Protein 6HC1 (pdb70)

Foldseek 3Di:
DAKWKAWCFADPVGHGDIDHDDAWPQFEACAPVHPNHHPDPQAHRTAWTWHDDPLWIKIAGQQHPQAKAKPRRGQDHRGMDTDDAQIWIDGGRIIIGIHRDDD/DAKWKAWCFAPPPRHGDIDHDDAWPQFEFCAPPHSNHHVDPLGHRGAKTWHDDPLWIWIAGQPIPQAKAKQNHGDPHGDTDTDDAQIWIDRGRIIIGIHSHD/DDDDDDDPVD

Structure (mmCIF, N/CA/C/O backbone):
data_6HC1
#
_entry.id   6HC1
#
_cell.length_a   68.750
_cell.length_b   68.750
_cell.length_c   1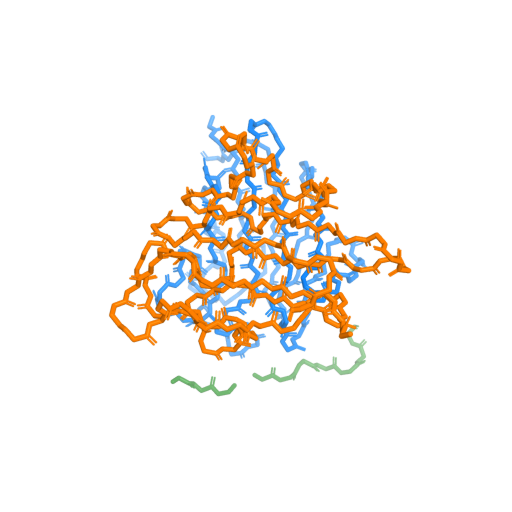91.000
_cell.angle_alpha   90.000
_cell.angle_beta   90.000
_cell.angle_gamma   120.000
#
_symmetry.space_group_name_H-M   'P 65 2 2'
#
loop_
_entity.id
_entity.type
_entity.pdbx_description
1 polymer 'GGDEF domain protein'
2 polymer 'DgcB N-terminus, phosphorylated'
3 water water
#
loop_
_atom_site.group_PDB
_atom_site.id
_atom_site.type_symbol
_atom_site.label_atom_id
_atom_site.label_alt_id
_atom_site.label_comp_id
_atom_site.label_asym_id
_atom_site.label_entity_id
_atom_site.label_seq_id
_atom_site.pdbx_PDB_ins_code
_atom_site.Cartn_x
_atom_site.Cartn_y
_atom_site.Cartn_z
_atom_site.occupancy
_atom_site.B_iso_or_equiv
_atom_site.auth_seq_id
_atom_site.auth_comp_id
_atom_site.auth_asym_id
_atom_site.auth_atom_id
_atom_site.pdbx_PDB_model_num
ATOM 1 N N . MET A 1 1 ? 31.604 -9.742 2.162 1.00 65.86 32 MET A N 1
ATOM 2 C CA . MET A 1 1 ? 30.741 -10.642 2.967 1.00 60.38 32 MET A CA 1
ATOM 3 C C . MET A 1 1 ? 31.239 -12.092 2.862 1.00 50.61 32 MET A C 1
ATOM 4 O O . MET A 1 1 ? 31.793 -12.486 1.827 1.00 48.06 32 MET A O 1
ATOM 9 N N . PRO A 1 2 ? 31.042 -12.890 3.935 1.00 40.50 33 PRO A N 1
ATOM 10 C CA . PRO A 1 2 ? 31.257 -14.321 3.783 1.00 34.88 33 PRO A CA 1
ATOM 11 C C . PRO A 1 2 ? 30.322 -14.976 2.741 1.00 29.07 33 PRO A C 1
ATOM 12 O O . PRO A 1 2 ? 29.312 -14.378 2.315 1.00 29.15 33 PRO A O 1
ATOM 16 N N . PRO A 1 3 ? 30.666 -16.195 2.330 1.00 26.75 34 PRO A N 1
ATOM 17 C CA . PRO A 1 3 ? 29.762 -16.983 1.499 1.00 24.42 34 PRO A CA 1
ATOM 18 C C . PRO A 1 3 ? 28.401 -17.216 2.167 1.00 21.14 34 PRO A C 1
ATOM 19 O O . PRO A 1 3 ? 28.309 -17.183 3.404 1.00 23.13 34 PRO A O 1
ATOM 23 N N . ALA A 1 4 ? 27.368 -17.456 1.329 1.00 19.87 35 ALA A N 1
ATOM 24 C CA . ALA A 1 4 ? 26.021 -17.738 1.827 1.00 19.57 35 ALA A CA 1
ATOM 25 C C . ALA A 1 4 ? 25.261 -18.678 0.890 1.00 19.39 35 ALA A C 1
ATOM 26 O O . ALA A 1 4 ? 25.627 -18.840 -0.293 1.00 20.03 35 ALA A O 1
ATOM 28 N N . ILE A 1 5 ? 24.175 -19.252 1.417 1.00 18.18 36 ILE A N 1
ATOM 29 C CA . ILE A 1 5 ? 23.176 -19.914 0.569 1.00 17.10 36 ILE A CA 1
ATOM 30 C C . ILE A 1 5 ? 21.865 -19.133 0.628 1.00 18.57 36 ILE A C 1
ATOM 31 O O . ILE A 1 5 ? 21.499 -18.575 1.690 1.00 20.25 36 ILE A O 1
ATOM 36 N N A VAL A 1 6 ? 21.199 -19.022 -0.528 0.50 18.11 37 VAL A N 1
ATOM 37 N N C VAL A 1 6 ? 21.183 -19.056 -0.518 0.50 18.51 37 VAL A N 1
ATOM 38 C CA A VAL A 1 6 ? 19.878 -18.362 -0.624 0.25 18.31 37 VAL A CA 1
ATOM 39 C CA B VAL A 1 6 ? 19.882 -18.324 -0.672 0.25 22.17 37 VAL A CA 1
ATOM 40 C CA C VAL A 1 6 ? 19.883 -18.374 -0.654 0.50 19.31 37 VAL A CA 1
ATOM 41 C C A VAL A 1 6 ? 18.804 -19.384 -1.046 0.50 18.95 37 VAL A C 1
ATOM 42 C C C VAL A 1 6 ? 18.806 -19.395 -1.039 0.50 19.17 37 VAL A C 1
ATOM 43 O O A VAL A 1 6 ? 19.063 -20.247 -1.905 0.50 19.21 37 VAL A O 1
ATOM 44 O O C VAL A 1 6 ? 19.060 -20.257 -1.899 0.50 19.33 37 VAL A O 1
ATOM 54 N N . VAL A 1 7 ? 17.621 -19.305 -0.423 1.00 18.50 38 VAL A N 1
ATOM 55 C CA . VAL A 1 7 ? 16.506 -20.159 -0.818 1.00 18.77 38 VAL A CA 1
ATOM 56 C C . VAL A 1 7 ? 15.888 -19.673 -2.139 1.00 19.96 38 VAL A C 1
ATOM 57 O O . VAL A 1 7 ? 15.214 -18.638 -2.170 1.00 23.16 38 VAL A O 1
ATOM 61 N N . LEU A 1 8 ? 16.140 -20.399 -3.229 1.00 18.15 39 LEU A N 1
ATOM 62 C CA A LEU A 1 8 ? 15.570 -20.094 -4.554 0.50 18.85 39 LEU A CA 1
ATOM 63 C CA B LEU A 1 8 ? 15.558 -20.089 -4.554 0.50 19.70 39 LEU A CA 1
ATOM 64 C C . LEU A 1 8 ? 14.144 -20.644 -4.677 1.00 18.73 39 LEU A C 1
ATOM 65 O O . LEU A 1 8 ? 13.274 -19.988 -5.250 1.00 19.75 39 LEU A O 1
ATOM 74 N N . ILE A 1 9 ? 13.964 -21.893 -4.203 1.00 17.39 40 ILE A N 1
ATOM 75 C CA . ILE A 1 9 ? 12.652 -22.590 -4.235 1.00 17.42 40 ILE A CA 1
ATOM 76 C C . ILE A 1 9 ? 12.398 -23.122 -2.817 1.00 18.12 40 ILE A C 1
ATOM 77 O O . ILE A 1 9 ? 13.228 -23.846 -2.249 1.00 17.68 40 ILE A O 1
ATOM 82 N N . GLY A 1 10 ? 11.246 -22.759 -2.240 1.00 19.08 41 GLY A N 1
ATOM 83 C CA . GLY A 1 10 ? 10.869 -23.285 -0.936 1.00 20.23 41 GLY A CA 1
ATOM 84 C C . GLY A 1 10 ? 9.483 -22.852 -0.494 1.00 19.26 41 GLY A C 1
ATOM 85 O O . GLY A 1 10 ? 8.748 -22.191 -1.271 1.00 20.01 41 GLY A O 1
ATOM 86 N N . PRO A 1 11 ? 9.104 -23.180 0.746 1.00 19.62 42 PRO A N 1
ATOM 87 C CA . PRO A 1 11 ? 7.817 -22.669 1.243 1.00 21.32 42 PRO A CA 1
ATOM 88 C C . PRO A 1 11 ? 7.765 -21.143 1.347 1.00 23.62 42 PRO A C 1
ATOM 89 O O . PRO A 1 11 ? 8.817 -20.502 1.424 1.00 22.33 42 PRO A O 1
ATOM 93 N N . PRO A 1 12 ? 6.553 -20.568 1.368 1.00 23.46 43 PRO A N 1
ATOM 94 C CA . PRO A 1 12 ? 6.433 -19.120 1.391 1.00 28.41 43 PRO A CA 1
ATOM 95 C C . PRO A 1 12 ? 7.156 -18.441 2.517 1.00 27.99 43 PRO A C 1
ATOM 96 O O . PRO A 1 12 ? 7.630 -17.344 2.313 1.00 36.72 43 PRO A O 1
ATOM 100 N N . GLY A 1 13 ? 7.218 -19.012 3.719 1.00 30.40 44 GLY A N 1
ATOM 101 C CA . GLY A 1 13 ? 7.960 -18.321 4.785 1.00 34.54 44 GLY A CA 1
ATOM 102 C C . GLY A 1 13 ? 9.469 -18.192 4.611 1.00 31.68 44 GLY A C 1
ATOM 103 O O . GLY A 1 13 ? 10.140 -17.489 5.403 1.00 32.61 44 GLY A O 1
ATOM 104 N N . TYR A 1 14 ? 10.009 -18.909 3.623 1.00 25.32 45 TYR A N 1
ATOM 105 C CA . TYR A 1 14 ? 11.450 -19.134 3.532 1.00 22.78 45 TYR A CA 1
ATOM 106 C C . TYR A 1 14 ? 12.072 -18.681 2.197 1.00 22.90 45 TYR A C 1
ATOM 107 O O . TYR A 1 14 ? 13.272 -18.409 2.121 1.00 23.32 45 TYR A O 1
ATOM 116 N N . VAL A 1 15 ? 11.264 -18.590 1.136 1.00 21.98 46 VAL A N 1
ATOM 117 C CA . VAL A 1 15 ? 11.793 -18.215 -0.162 1.00 21.58 46 VAL A CA 1
ATOM 118 C C . VAL A 1 15 ? 12.487 -16.839 -0.081 1.00 21.83 46 VAL A C 1
ATOM 119 O O . VAL A 1 15 ? 11.976 -15.880 0.491 1.00 25.00 46 VAL A O 1
ATOM 123 N N . GLY A 1 16 ? 13.686 -16.769 -0.645 1.00 21.44 47 GLY A N 1
ATOM 124 C CA . GLY A 1 16 ? 14.534 -15.558 -0.605 1.00 23.05 47 GLY A CA 1
ATOM 125 C C . GLY A 1 16 ? 15.397 -15.332 0.633 1.00 25.17 47 GLY A C 1
ATOM 126 O O . GLY A 1 16 ? 16.233 -14.431 0.643 1.00 26.57 47 GLY A O 1
ATOM 127 N N . LYS A 1 17 ? 15.203 -16.114 1.684 1.00 22.92 48 LYS A N 1
ATOM 128 C CA . LYS A 1 17 ? 16.047 -15.994 2.886 1.00 24.66 48 LYS A CA 1
ATOM 129 C C . LYS A 1 17 ? 17.495 -16.435 2.573 1.00 20.95 48 LYS A C 1
ATOM 130 O O . LYS A 1 17 ? 17.734 -17.395 1.813 1.00 22.06 48 LYS A O 1
ATOM 136 N N . GLN A 1 18 ? 18.454 -15.7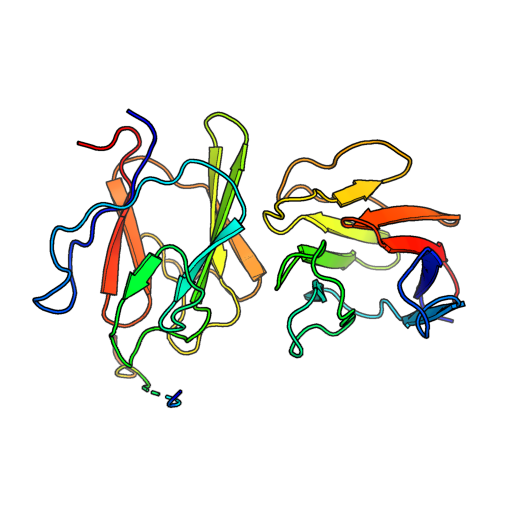40 3.195 1.00 22.50 49 GLN A N 1
ATOM 137 C CA . GLN A 1 18 ? 19.897 -15.996 3.041 1.00 23.61 49 GLN A CA 1
ATOM 138 C C . GLN A 1 18 ? 20.500 -16.444 4.380 1.00 22.01 49 GLN A C 1
ATOM 139 O O . GLN A 1 18 ? 20.151 -15.888 5.445 1.00 25.63 49 GLN A O 1
ATOM 145 N N . TYR A 1 19 ? 21.383 -17.443 4.320 1.00 21.52 50 TYR A N 1
ATOM 146 C CA . TYR A 1 19 ? 22.069 -18.012 5.490 1.00 20.98 50 TYR A CA 1
ATOM 147 C C . TYR A 1 19 ? 23.580 -17.980 5.270 1.00 19.53 50 TYR A C 1
ATOM 148 O O . TYR A 1 19 ? 24.080 -18.664 4.360 1.00 20.17 50 TYR A O 1
ATOM 157 N N . PRO A 1 20 ? 24.340 -17.227 6.096 1.00 21.65 51 PRO A N 1
ATOM 158 C CA . PRO A 1 20 ? 25.794 -17.205 5.924 1.00 22.26 51 PRO A CA 1
ATOM 159 C C . PRO A 1 20 ? 26.456 -18.542 6.282 1.00 20.64 51 PRO A C 1
ATOM 160 O O . PRO A 1 20 ? 26.053 -19.184 7.277 1.00 22.12 51 PRO A O 1
ATOM 164 N N . ILE A 1 21 ? 27.437 -18.967 5.476 1.00 20.15 52 ILE A N 1
ATOM 165 C CA . ILE A 1 21 ? 28.146 -20.224 5.747 1.00 20.63 52 ILE A CA 1
ATOM 166 C C . ILE A 1 21 ? 29.579 -19.834 6.168 1.00 22.60 52 ILE A C 1
ATOM 167 O O . ILE A 1 21 ? 30.527 -19.757 5.328 1.00 26.08 52 ILE A O 1
ATOM 172 N N . THR A 1 22 ? 29.732 -19.607 7.463 1.00 22.51 53 THR A N 1
ATOM 173 C CA . THR A 1 22 ? 30.984 -19.037 8.005 1.00 24.45 53 THR A CA 1
ATOM 174 C C . THR A 1 22 ? 31.974 -20.014 8.652 1.00 23.88 53 THR A C 1
ATOM 175 O O . THR A 1 22 ? 33.130 -19.640 8.922 1.00 28.91 53 THR A O 1
ATOM 179 N N . ALA A 1 23 ? 31.527 -21.243 8.911 1.00 21.22 54 ALA A N 1
ATOM 180 C CA . ALA A 1 23 ? 32.321 -22.235 9.651 1.00 21.56 54 ALA A CA 1
ATOM 181 C C . ALA A 1 23 ? 31.802 -23.629 9.386 1.00 18.87 54 ALA A C 1
ATOM 182 O O . ALA A 1 23 ? 30.654 -23.798 8.961 1.00 18.60 54 ALA A O 1
ATOM 184 N N . SER A 1 24 ? 32.641 -24.634 9.632 1.00 18.37 55 SER A N 1
ATOM 185 C CA . SER A 1 24 ? 32.192 -26.019 9.597 1.00 16.55 55 SER A CA 1
ATOM 186 C C . SER A 1 24 ? 31.105 -26.282 10.621 1.00 17.50 55 SER A C 1
ATOM 187 O O . SER A 1 24 ? 30.941 -25.540 11.609 1.00 19.18 55 SER A O 1
ATOM 190 N N . ASP A 1 25 ? 30.359 -27.369 10.373 1.00 16.45 56 ASP A N 1
ATOM 191 C CA . ASP A 1 25 ? 29.401 -27.956 11.380 1.00 17.86 56 ASP A CA 1
ATOM 192 C C . ASP A 1 25 ? 28.030 -27.259 11.336 1.00 17.49 56 ASP A C 1
ATOM 193 O O . ASP A 1 25 ? 27.209 -27.460 12.257 1.00 19.86 56 ASP A O 1
ATOM 198 N N . ILE A 1 26 ? 27.780 -26.451 10.294 1.00 16.76 57 ILE A N 1
ATOM 199 C CA . ILE A 1 26 ? 26.451 -25.890 10.010 1.00 16.83 57 ILE A CA 1
ATOM 200 C C . ILE A 1 26 ? 25.580 -26.959 9.322 1.00 16.93 57 ILE A C 1
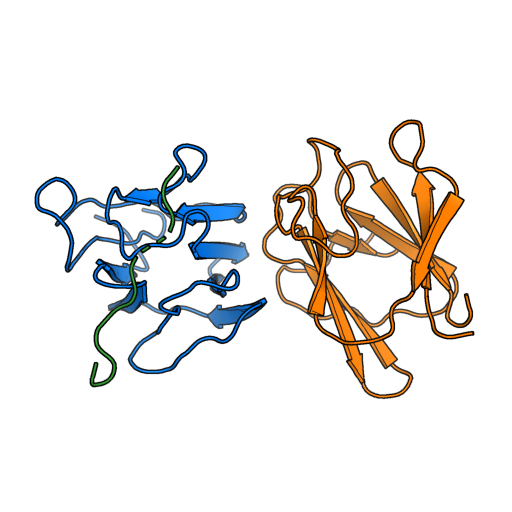ATOM 201 O O . ILE A 1 26 ? 25.958 -27.500 8.260 1.00 17.29 57 ILE A O 1
ATOM 206 N N . VAL A 1 27 ? 24.424 -27.290 9.935 1.00 16.71 58 VAL A N 1
ATOM 207 C CA . VAL A 1 27 ? 23.524 -28.365 9.446 1.00 16.75 58 VAL A CA 1
ATOM 208 C C . VAL A 1 27 ? 22.232 -27.768 8.869 1.00 16.97 58 VAL A C 1
ATOM 209 O O . VAL A 1 27 ? 21.614 -26.874 9.469 1.00 18.08 58 VAL A O 1
ATOM 213 N N . ILE A 1 28 ? 21.833 -28.260 7.698 1.00 15.70 59 ILE A N 1
ATOM 214 C CA . ILE A 1 28 ? 20.513 -28.030 7.067 1.00 16.66 59 ILE A CA 1
ATOM 215 C C . ILE A 1 28 ? 19.569 -29.163 7.541 1.00 17.17 59 ILE A C 1
ATOM 216 O O . ILE A 1 28 ? 19.885 -30.379 7.328 1.00 17.34 59 ILE A O 1
ATOM 221 N N . GLY A 1 29 ? 18.419 -28.795 8.095 1.00 17.64 60 GLY A N 1
ATOM 222 C CA . GLY A 1 29 ? 17.455 -29.807 8.501 1.00 18.93 60 GLY A CA 1
ATOM 223 C C . GLY A 1 29 ? 16.148 -29.240 9.033 1.00 20.12 60 GLY A C 1
ATOM 224 O O . GLY A 1 29 ? 16.014 -28.027 9.232 1.00 22.38 60 GLY A O 1
ATOM 225 N N . ARG A 1 30 ? 15.178 -30.143 9.241 1.00 20.77 61 ARG A N 1
ATOM 226 C CA . ARG A 1 30 ? 13.871 -29.769 9.780 1.00 24.49 61 ARG A CA 1
ATOM 227 C C . ARG A 1 30 ? 13.838 -29.945 11.300 1.00 28.44 61 ARG A C 1
ATOM 228 O O . ARG A 1 30 ? 12.857 -29.565 11.950 1.00 33.31 61 ARG A O 1
ATOM 236 N N . SER A 1 31 ? 14.898 -30.496 11.900 1.00 25.20 62 SER A N 1
ATOM 237 C CA . SER A 1 31 ? 15.044 -30.416 13.361 1.00 30.80 62 SER A CA 1
ATOM 238 C C . SER A 1 31 ? 15.325 -28.964 13.797 1.00 31.49 62 SER A C 1
ATOM 239 O O . SER A 1 31 ? 16.111 -28.261 13.188 1.00 30.76 62 SER A O 1
ATOM 242 N N . VAL A 1 32 ? 14.681 -28.522 14.879 1.00 37.74 63 VAL A N 1
ATOM 243 C CA . VAL A 1 32 ? 14.949 -27.180 15.430 1.00 43.32 63 VAL A CA 1
ATOM 244 C C . VAL A 1 32 ? 16.404 -26.944 15.905 1.00 39.10 63 VAL A C 1
ATOM 245 O O . VAL A 1 32 ? 16.809 -25.799 15.986 1.00 47.66 63 VAL A O 1
ATOM 249 N N . GLU A 1 33 ? 17.167 -28.011 16.190 1.00 40.80 64 GLU A N 1
ATOM 250 C CA . GLU A 1 33 ? 18.623 -27.923 16.461 1.00 37.71 64 GLU A CA 1
ATOM 251 C C . GLU A 1 33 ? 19.478 -27.452 15.207 1.00 35.70 64 GLU A C 1
ATOM 252 O O . GLU A 1 33 ? 20.628 -27.031 15.353 1.00 38.77 64 GLU A O 1
ATOM 258 N N . SER A 1 34 ? 18.921 -27.544 13.998 1.00 29.63 65 SER A N 1
ATOM 259 C CA . SER A 1 34 ? 19.652 -27.167 12.771 1.00 23.32 65 SER A CA 1
ATOM 260 C C . SER A 1 34 ? 19.919 -25.647 12.695 1.00 22.01 65 SER A C 1
ATOM 261 O O . SER A 1 34 ? 19.026 -24.822 12.938 1.00 27.31 65 SER A O 1
ATOM 264 N N . GLN A 1 35 ? 21.118 -25.283 12.234 1.00 20.29 66 GLN A N 1
ATOM 265 C CA A GLN A 1 35 ? 21.427 -23.866 12.008 0.50 20.98 66 GLN A CA 1
ATOM 266 C CA B GLN A 1 35 ? 21.424 -23.863 12.034 0.50 22.75 66 GLN A CA 1
ATOM 267 C C . GLN A 1 35 ? 20.679 -23.288 10.815 1.00 21.14 66 GLN A C 1
ATOM 268 O O . GLN A 1 35 ? 20.381 -22.100 10.798 1.00 25.84 66 GLN A O 1
ATOM 279 N N . VAL A 1 36 ? 20.446 -24.123 9.797 1.00 19.02 67 VAL A N 1
ATOM 280 C CA . VAL A 1 36 ? 19.605 -23.759 8.631 1.00 19.06 67 VAL A CA 1
ATOM 281 C C . VAL A 1 36 ? 18.328 -24.615 8.747 1.00 20.20 67 VAL A C 1
ATOM 282 O O . VAL A 1 36 ? 18.261 -25.735 8.256 1.00 20.29 67 VAL A O 1
ATOM 286 N N . TYR A 1 37 ? 17.350 -24.045 9.458 1.00 21.44 68 TYR A N 1
ATOM 287 C CA . TYR A 1 37 ? 16.078 -24.719 9.747 1.00 23.05 68 TYR A CA 1
ATOM 288 C C . TYR A 1 37 ? 15.025 -24.330 8.698 1.00 23.80 68 TYR A C 1
ATOM 289 O O . TYR A 1 37 ? 14.684 -23.161 8.619 1.00 27.34 68 TYR A O 1
ATOM 298 N N . ILE A 1 38 ? 14.469 -25.292 7.964 1.00 23.06 69 ILE A N 1
ATOM 299 C CA . ILE A 1 38 ? 13.354 -25.048 7.020 1.00 24.67 69 ILE A CA 1
ATOM 300 C C . ILE A 1 38 ? 12.229 -26.030 7.382 1.00 26.26 69 ILE A C 1
ATOM 301 O O . ILE A 1 38 ? 12.457 -27.252 7.444 1.00 23.21 69 ILE A O 1
ATOM 306 N N . ASP A 1 39 ? 11.022 -25.516 7.633 1.00 28.00 70 ASP A N 1
ATOM 307 C CA . ASP A 1 39 ? 9.858 -26.364 7.910 1.00 28.87 70 ASP A CA 1
ATOM 308 C C . ASP A 1 39 ? 9.202 -26.838 6.612 1.00 26.79 70 ASP A C 1
ATOM 309 O O . ASP A 1 39 ? 8.196 -26.278 6.119 1.00 29.96 70 ASP A O 1
ATOM 314 N N . ASP A 1 40 ? 9.761 -27.914 6.058 1.00 22.53 71 ASP A N 1
ATOM 315 C CA . ASP A 1 40 ? 9.251 -28.559 4.824 1.00 20.87 71 ASP A CA 1
ATOM 316 C C . ASP A 1 40 ? 9.365 -30.072 5.086 1.00 19.56 71 ASP A C 1
ATOM 317 O O . ASP A 1 40 ? 10.465 -30.570 5.413 1.00 19.00 71 ASP A O 1
ATOM 322 N N . LYS A 1 41 ? 8.248 -30.778 4.964 1.00 19.68 72 LYS A N 1
ATOM 323 C CA . LYS A 1 41 ? 8.199 -32.225 5.308 1.00 19.63 72 LYS A CA 1
ATOM 324 C C . LYS A 1 41 ? 9.113 -33.116 4.432 1.00 19.31 72 LYS A C 1
ATOM 325 O O . LYS A 1 41 ? 9.482 -34.202 4.881 1.00 19.35 72 LYS A O 1
ATOM 331 N N . SER A 1 42 ? 9.501 -32.640 3.246 1.00 17.48 73 SER A N 1
ATOM 332 C CA . SER A 1 42 ? 10.397 -33.392 2.367 1.00 17.08 73 SER A CA 1
ATOM 333 C C . SER A 1 42 ? 11.891 -33.246 2.744 1.00 15.84 73 SER A C 1
ATOM 334 O O . SER A 1 42 ? 12.754 -33.981 2.214 1.00 17.56 73 SER A O 1
ATOM 337 N N . LEU A 1 43 ? 12.204 -32.289 3.619 1.00 15.72 74 LEU A N 1
ATOM 338 C CA . LEU A 1 43 ? 13.581 -32.080 4.132 1.00 16.82 74 LEU A CA 1
ATOM 339 C C . LEU A 1 43 ? 13.797 -33.018 5.346 1.00 16.49 74 LEU A C 1
ATOM 340 O O . LEU A 1 43 ? 12.916 -33.111 6.253 1.00 17.82 74 LEU A O 1
ATOM 345 N N . SER A 1 44 ? 14.899 -33.731 5.361 1.00 16.46 75 SER A N 1
ATOM 346 C CA . SER A 1 44 ? 15.194 -34.645 6.486 1.00 16.80 75 SER A CA 1
ATOM 347 C C . SER A 1 44 ? 15.476 -33.859 7.782 1.00 17.72 75 SER A C 1
ATOM 348 O O . SER A 1 44 ? 15.902 -32.678 7.737 1.00 17.32 75 SER A O 1
ATOM 351 N N . ARG A 1 45 ? 15.188 -34.504 8.930 1.00 18.61 76 ARG A N 1
ATOM 352 C CA . ARG A 1 45 ? 15.454 -33.895 10.227 1.00 20.31 76 ARG A CA 1
ATOM 353 C C . ARG A 1 45 ? 16.929 -33.426 10.371 1.00 20.19 76 ARG A C 1
ATOM 354 O O . ARG A 1 45 ? 17.169 -32.286 10.831 1.00 21.08 76 ARG A O 1
ATOM 362 N N . SER A 1 46 ? 17.867 -34.261 9.920 1.00 20.30 77 SER A N 1
ATOM 363 C CA . SER A 1 46 ? 19.275 -33.833 9.664 1.00 20.95 77 SER A CA 1
ATOM 364 C C . SER A 1 46 ? 19.596 -34.239 8.212 1.00 18.80 77 SER A C 1
ATOM 365 O O . SER A 1 46 ? 19.734 -35.459 7.896 1.00 21.81 77 SER A O 1
ATOM 368 N N . HIS A 1 47 ? 19.686 -33.237 7.327 1.00 16.65 78 HIS A N 1
ATOM 369 C CA . HIS A 1 47 ? 19.699 -33.504 5.857 1.00 16.30 78 HIS A CA 1
ATOM 370 C C . HIS A 1 47 ? 21.126 -33.491 5.263 1.00 16.13 78 HIS A C 1
ATOM 371 O O . HIS A 1 47 ? 21.567 -34.456 4.616 1.00 16.16 78 HIS A O 1
ATOM 378 N N . ALA A 1 48 ? 21.833 -32.386 5.500 1.00 16.03 79 ALA A N 1
ATOM 379 C CA . ALA A 1 48 ? 23.179 -32.157 4.939 1.00 15.59 79 ALA A CA 1
ATOM 380 C C . ALA A 1 48 ? 23.929 -31.210 5.875 1.00 14.66 79 ALA A C 1
ATOM 381 O O . ALA A 1 48 ? 23.299 -30.489 6.679 1.00 15.66 79 ALA A O 1
ATOM 383 N N . LYS A 1 49 ? 25.260 -31.139 5.733 1.00 14.86 80 LYS A N 1
ATOM 384 C CA . LYS A 1 49 ? 26.046 -30.183 6.550 1.00 15.28 80 LYS A CA 1
ATOM 385 C C . LYS A 1 49 ? 27.207 -29.634 5.746 1.00 14.62 80 LYS A C 1
ATOM 386 O O . LYS A 1 49 ? 27.583 -30.212 4.694 1.00 15.73 80 LYS A O 1
ATOM 392 N N . PHE A 1 50 ? 27.849 -28.588 6.288 1.00 15.66 81 PHE A N 1
ATOM 393 C CA . PHE A 1 50 ? 28.983 -27.928 5.588 1.00 14.40 81 PHE A CA 1
ATOM 394 C C . PHE A 1 50 ? 30.321 -28.176 6.306 1.00 15.61 81 PHE A C 1
ATOM 395 O O . PHE A 1 50 ? 30.389 -28.235 7.567 1.00 17.29 81 PHE A O 1
ATOM 403 N N . ALA A 1 51 ? 31.388 -28.195 5.470 1.00 15.15 82 ALA A N 1
ATOM 404 C CA . ALA A 1 51 ? 32.777 -28.106 5.949 1.00 16.44 82 ALA A CA 1
ATOM 405 C C . ALA A 1 51 ? 33.393 -26.855 5.284 1.00 17.26 82 ALA A C 1
ATOM 406 O O . ALA A 1 51 ? 33.158 -26.619 4.083 1.00 20.16 82 ALA A O 1
ATOM 408 N N . VAL A 1 52 ? 34.104 -26.060 6.105 1.00 16.72 83 VAL A N 1
ATOM 409 C CA . VAL A 1 52 ? 34.747 -24.828 5.631 1.00 17.74 83 VAL A CA 1
ATOM 410 C C . VAL A 1 52 ? 36.231 -24.854 5.981 1.00 16.77 83 VAL A C 1
ATOM 411 O O . VAL A 1 52 ? 36.595 -25.093 7.143 1.00 19.33 83 VAL A O 1
ATOM 415 N N . ASN A 1 53 ? 37.086 -24.564 4.981 1.00 16.72 84 ASN A N 1
ATOM 416 C CA . ASN A 1 53 ? 38.558 -24.455 5.192 1.00 17.13 84 ASN A CA 1
ATOM 417 C C . ASN A 1 53 ? 39.061 -23.312 4.314 1.00 18.01 84 ASN A C 1
ATOM 418 O O . ASN A 1 53 ? 39.328 -23.491 3.119 1.00 18.50 84 ASN A O 1
ATOM 423 N N . GLY A 1 54 ? 39.196 -22.127 4.915 1.00 17.17 85 GLY A N 1
ATOM 424 C CA . GLY A 1 54 ? 39.560 -20.914 4.147 1.00 18.60 85 GLY A CA 1
ATOM 425 C C . GLY A 1 54 ? 38.527 -20.591 3.071 1.00 18.55 85 GLY A C 1
ATOM 426 O O . GLY A 1 54 ? 37.347 -20.438 3.410 1.00 19.99 85 GLY A O 1
ATOM 427 N N . SER A 1 55 ? 38.933 -20.540 1.797 1.00 17.22 86 SER A N 1
ATOM 428 C CA . SER A 1 55 ? 38.019 -20.284 0.707 1.00 17.57 86 SER A CA 1
ATOM 429 C C . SER A 1 55 ? 37.237 -21.491 0.218 1.00 18.21 86 SER A C 1
ATOM 430 O O . SER A 1 55 ? 36.348 -21.332 -0.651 1.00 21.86 86 SER A O 1
ATOM 433 N N . GLU A 1 56 ? 37.541 -22.687 0.730 1.00 17.54 87 GLU A N 1
ATOM 434 C CA . GLU A 1 56 ? 36.821 -23.916 0.306 1.00 17.68 87 GLU A CA 1
ATOM 435 C C . GLU A 1 56 ? 35.595 -24.185 1.199 1.00 18.40 87 GLU A C 1
ATOM 436 O O . GLU A 1 56 ? 35.727 -24.353 2.420 1.00 19.98 87 GLU A O 1
ATOM 442 N N . VAL A 1 57 ? 34.418 -24.271 0.566 1.00 16.26 88 VAL A N 1
ATOM 443 C CA . VAL A 1 57 ? 33.151 -24.682 1.259 1.00 15.90 88 VAL A CA 1
ATOM 444 C C . VAL A 1 57 ? 32.633 -25.923 0.532 1.00 15.92 88 VAL A C 1
ATOM 445 O O . VAL A 1 57 ? 32.444 -25.907 -0.709 1.00 17.47 88 VAL A O 1
ATOM 449 N N . SER A 1 58 ? 32.402 -26.985 1.298 1.00 15.82 89 SER A N 1
ATOM 450 C CA . SER A 1 58 ? 31.842 -28.268 0.764 1.00 16.20 89 SER A CA 1
ATOM 451 C C . SER A 1 58 ? 30.552 -28.643 1.507 1.00 15.35 89 SER A C 1
ATOM 452 O O . SER A 1 58 ? 30.410 -28.351 2.705 1.00 16.97 89 SER A O 1
ATOM 455 N N . VAL A 1 59 ? 29.646 -29.305 0.764 1.00 15.85 90 VAL A N 1
ATOM 456 C CA . VAL A 1 59 ? 28.415 -29.884 1.353 1.00 15.25 90 VAL A CA 1
ATOM 457 C C . VAL A 1 59 ? 28.569 -31.413 1.423 1.00 15.72 90 VAL A C 1
ATOM 458 O O . VAL A 1 59 ? 29.129 -32.030 0.507 1.00 16.81 90 VAL A O 1
ATOM 462 N N . ILE A 1 60 ? 28.050 -31.974 2.526 1.00 15.33 91 ILE A N 1
ATOM 463 C CA . ILE A 1 60 ? 28.126 -33.405 2.891 1.00 16.37 91 ILE A CA 1
ATOM 464 C C . ILE A 1 60 ? 26.665 -33.932 3.104 1.00 15.48 91 ILE A C 1
ATOM 465 O O . ILE A 1 60 ? 25.933 -33.350 3.889 1.00 16.78 91 ILE A O 1
ATOM 470 N N . ASP A 1 61 ? 26.276 -35.005 2.380 1.00 16.28 92 ASP A N 1
ATOM 471 C CA . ASP A 1 61 ? 24.955 -35.618 2.610 1.00 16.35 92 ASP A CA 1
ATOM 472 C C . ASP A 1 61 ? 24.963 -36.469 3.891 1.00 16.42 92 ASP A C 1
ATOM 473 O O . ASP A 1 61 ? 25.931 -37.221 4.126 1.00 18.99 92 ASP A O 1
ATOM 478 N N . LEU A 1 62 ? 23.906 -36.360 4.719 1.00 16.81 93 LEU A N 1
ATOM 479 C CA . LEU A 1 62 ? 23.817 -37.098 5.992 1.00 18.20 93 LEU A CA 1
ATOM 480 C C . LEU A 1 62 ? 22.856 -38.304 5.942 1.00 18.47 93 LEU A C 1
ATOM 481 O O . LEU A 1 62 ? 22.209 -38.645 6.919 1.00 22.77 93 LEU A O 1
ATOM 486 N N . GLY A 1 63 ? 22.745 -38.948 4.804 1.00 18.13 94 GLY A N 1
ATOM 487 C CA . GLY A 1 63 ? 21.813 -40.084 4.691 1.00 19.87 94 GLY A CA 1
ATOM 488 C C . GLY A 1 63 ? 20.369 -39.669 4.500 1.00 19.66 94 GLY A C 1
ATOM 489 O O . GLY A 1 63 ? 19.446 -40.340 4.934 1.00 22.70 94 GLY A O 1
ATOM 490 N N . SER A 1 64 ? 20.151 -38.551 3.835 1.00 18.61 95 SER A N 1
ATOM 491 C CA . SER A 1 64 ? 18.810 -37.993 3.633 1.00 17.39 95 SER A CA 1
ATOM 492 C C . SER A 1 64 ? 17.867 -38.871 2.811 1.00 17.27 95 SER A C 1
ATOM 493 O O . SER A 1 64 ? 18.282 -39.565 1.899 1.00 20.35 95 SER A O 1
ATOM 496 N N . THR A 1 65 ? 16.581 -38.819 3.153 1.00 17.67 96 THR A N 1
ATOM 497 C CA . THR A 1 65 ? 15.549 -39.602 2.444 1.00 18.49 96 THR A CA 1
ATOM 498 C C . THR A 1 65 ? 15.457 -39.220 0.947 1.00 17.67 96 THR A C 1
ATOM 499 O O . THR A 1 65 ? 15.458 -40.107 0.054 1.00 20.15 96 THR A O 1
ATOM 503 N N . ASN A 1 66 ? 15.386 -37.897 0.687 1.00 16.14 97 ASN A N 1
ATOM 504 C CA . ASN A 1 66 ? 15.197 -37.395 -0.677 1.00 17.90 97 ASN A CA 1
ATOM 505 C C . ASN A 1 66 ? 16.470 -36.936 -1.391 1.00 16.95 97 ASN A C 1
ATOM 506 O O . ASN A 1 66 ? 16.389 -36.335 -2.489 1.00 19.26 97 ASN A O 1
ATOM 511 N N . LYS A 1 67 ? 17.633 -37.189 -0.756 1.00 17.39 98 LYS A N 1
ATOM 512 C CA . LYS A 1 67 ? 18.971 -36.980 -1.351 1.00 17.98 98 LYS A CA 1
ATOM 513 C C . LYS A 1 67 ? 19.425 -35.529 -1.305 1.00 17.71 98 LYS A C 1
ATOM 514 O O . LYS A 1 67 ? 18.607 -34.591 -1.082 1.00 17.79 98 LYS A O 1
ATOM 520 N N . THR A 1 68 ? 20.733 -35.341 -1.469 1.00 17.17 99 THR A N 1
ATOM 521 C CA . THR A 1 68 ? 21.338 -34.011 -1.735 1.00 15.62 99 THR A CA 1
ATOM 522 C C . THR A 1 68 ? 21.882 -34.049 -3.158 1.00 15.21 99 THR A C 1
ATOM 523 O O . THR A 1 68 ? 22.684 -34.931 -3.483 1.00 16.94 99 THR A O 1
ATOM 527 N N . ILE A 1 69 ? 21.430 -33.107 -3.994 1.00 17.36 100 ILE A N 1
ATOM 528 C CA . ILE A 1 69 ? 21.792 -33.061 -5.420 1.00 17.70 100 ILE A CA 1
ATOM 529 C C . ILE A 1 69 ? 22.419 -31.701 -5.753 1.00 18.88 100 ILE A C 1
ATOM 530 O O . ILE A 1 69 ? 21.797 -30.686 -5.501 1.00 21.77 100 ILE A O 1
ATOM 535 N N . VAL A 1 70 ? 23.648 -31.714 -6.307 1.00 16.70 101 VAL A N 1
ATOM 536 C CA . VAL A 1 70 ? 24.341 -30.471 -6.696 1.00 17.48 101 VAL A CA 1
ATOM 537 C C . VAL A 1 70 ? 24.438 -30.418 -8.235 1.00 17.95 101 VAL A C 1
ATOM 538 O O . VAL A 1 70 ? 25.037 -31.301 -8.858 1.00 18.37 101 VAL A O 1
ATOM 542 N N . ASN A 1 71 ? 23.777 -29.412 -8.850 1.00 19.27 102 ASN A N 1
ATOM 543 C CA . ASN A 1 71 ? 23.760 -29.275 -10.333 1.00 21.72 102 ASN A CA 1
ATOM 544 C C . ASN A 1 71 ? 23.445 -30.599 -11.070 1.00 21.25 102 ASN A C 1
ATOM 545 O O . ASN A 1 71 ? 24.138 -30.996 -12.054 1.00 25.00 102 ASN A O 1
ATOM 550 N N . GLY A 1 72 ? 22.439 -31.289 -10.568 1.00 21.12 103 GLY A N 1
ATOM 551 C CA . GLY A 1 72 ? 21.985 -32.539 -11.231 1.00 21.61 103 GLY A CA 1
ATOM 552 C C . GLY A 1 72 ? 22.721 -33.842 -10.871 1.00 18.93 103 GLY A C 1
ATOM 553 O O . GLY A 1 72 ? 22.367 -34.908 -11.426 1.00 22.99 103 GLY A O 1
ATOM 554 N N . GLN A 1 73 ? 23.777 -33.761 -10.039 1.00 19.43 104 GLN A N 1
ATOM 555 C CA . GLN A 1 73 ? 24.516 -34.925 -9.543 1.00 21.24 104 GLN A CA 1
ATOM 556 C C . GLN A 1 73 ? 24.142 -35.238 -8.077 1.00 18.21 104 GLN A C 1
ATOM 557 O O . GLN A 1 73 ? 24.271 -34.385 -7.195 1.00 18.21 104 GLN A O 1
ATOM 563 N N . VAL A 1 74 ? 23.732 -36.469 -7.827 1.00 18.39 105 VAL A N 1
ATOM 564 C CA A VAL A 1 74 ? 23.492 -36.951 -6.457 0.50 17.48 105 VAL A CA 1
ATOM 565 C CA B VAL A 1 74 ? 23.494 -36.968 -6.466 0.50 18.11 105 VAL A CA 1
ATOM 566 C C . VAL A 1 74 ? 24.826 -37.080 -5.696 1.00 18.67 105 VAL A C 1
ATOM 567 O O . VAL A 1 74 ? 25.815 -37.559 -6.232 1.00 18.02 105 VAL A O 1
ATOM 574 N N . ILE A 1 75 ? 24.838 -36.608 -4.452 1.00 17.91 106 ILE A N 1
ATOM 575 C CA . ILE A 1 75 ? 25.958 -36.770 -3.490 1.00 18.03 106 ILE A CA 1
ATOM 576 C C . ILE A 1 75 ? 25.531 -37.896 -2.529 1.00 18.66 106 ILE A C 1
ATOM 577 O O . ILE A 1 75 ? 24.670 -37.666 -1.654 1.00 20.58 106 ILE A O 1
ATOM 582 N N . PRO A 1 76 ? 26.077 -39.101 -2.671 1.00 19.44 107 PRO A N 1
ATOM 583 C CA . PRO A 1 76 ? 25.580 -40.214 -1.828 1.00 22.63 107 PRO A CA 1
ATOM 584 C C . PRO A 1 76 ? 25.887 -40.023 -0.340 1.00 20.17 107 PRO A C 1
ATOM 585 O O . PRO A 1 76 ? 26.732 -39.175 0.047 1.00 19.86 107 PRO A O 1
ATOM 589 N N . PRO A 1 77 ? 25.268 -40.829 0.528 1.00 21.45 108 PRO A N 1
ATOM 590 C CA . PRO A 1 77 ? 25.479 -40.611 1.967 1.00 21.77 108 PRO A CA 1
ATOM 591 C C . PRO A 1 77 ? 26.949 -40.607 2.384 1.00 20.95 108 PRO A C 1
ATOM 592 O O . PRO A 1 77 ? 27.706 -41.484 2.011 1.00 21.11 108 PRO A O 1
ATOM 596 N N . LEU A 1 78 ? 27.303 -39.569 3.160 1.00 19.55 109 LEU A N 1
ATOM 597 C CA . LEU A 1 78 ? 28.626 -39.316 3.705 1.00 19.55 109 LEU A CA 1
ATOM 598 C C . LEU A 1 78 ? 29.696 -38.925 2.660 1.00 19.88 109 LEU A C 1
ATOM 599 O O . LEU A 1 78 ? 30.869 -38.723 3.031 1.00 22.75 109 LEU A O 1
ATOM 604 N N . ALA A 1 79 ? 29.303 -38.784 1.393 1.00 19.12 110 ALA A N 1
ATOM 605 C CA . ALA A 1 79 ? 30.149 -38.200 0.348 1.00 19.57 110 ALA A CA 1
ATOM 606 C C . ALA A 1 79 ? 29.958 -36.667 0.386 1.00 17.79 110 ALA A C 1
ATOM 607 O O . ALA A 1 79 ? 29.074 -36.125 1.079 1.00 17.50 110 ALA A O 1
ATOM 609 N N . SER A 1 80 ? 30.804 -35.956 -0.355 1.00 18.59 111 SER A N 1
ATOM 610 C CA . SER A 1 80 ? 30.828 -34.504 -0.358 1.00 17.84 111 SER A CA 1
ATOM 611 C C . SER A 1 80 ? 31.046 -33.920 -1.755 1.00 18.08 111 SER A C 1
ATOM 612 O O . SER A 1 80 ? 31.456 -34.605 -2.695 1.00 21.44 111 SER A O 1
ATOM 615 N N . CYS A 1 81 ? 30.772 -32.620 -1.847 1.00 18.60 112 CYS A N 1
ATOM 616 C CA . CYS A 1 81 ? 30.959 -31.809 -3.075 1.00 19.21 112 CYS A CA 1
ATOM 617 C C . CYS A 1 81 ? 31.536 -30.445 -2.701 1.00 18.08 112 CYS A C 1
ATOM 618 O O . CYS A 1 81 ? 30.923 -29.709 -1.931 1.00 17.66 112 CYS A O 1
ATOM 621 N N . LEU A 1 82 ? 32.683 -30.110 -3.309 1.00 18.65 113 LEU A N 1
ATOM 622 C CA . LEU A 1 82 ? 33.265 -28.756 -3.218 1.00 18.10 113 LEU A CA 1
ATOM 623 C C . LEU A 1 82 ? 32.422 -27.794 -4.083 1.00 17.88 113 LEU A C 1
ATOM 624 O O . LEU A 1 82 ? 32.245 -28.026 -5.291 1.00 21.60 113 LEU A O 1
ATOM 629 N N . LEU A 1 83 ? 31.923 -26.720 -3.453 1.00 17.05 114 LEU A N 1
ATOM 630 C CA . LEU A 1 83 ? 31.005 -25.771 -4.115 1.00 16.75 114 LEU A CA 1
ATOM 631 C C . LEU A 1 83 ? 31.735 -24.612 -4.822 1.00 18.18 114 LEU A C 1
ATOM 632 O O . LEU A 1 83 ? 32.871 -24.237 -4.428 1.00 21.48 114 LEU A O 1
ATOM 637 N N . LYS A 1 84 ? 31.081 -24.065 -5.836 1.00 20.78 115 LYS A N 1
ATOM 638 C CA . LYS A 1 84 ? 31.511 -22.837 -6.490 1.00 22.22 115 LYS A CA 1
ATOM 639 C C . LYS A 1 84 ? 30.336 -21.917 -6.736 1.00 20.47 115 LYS A C 1
ATOM 640 O O . LYS A 1 84 ? 29.158 -22.319 -6.649 1.00 21.34 115 LYS A O 1
ATOM 646 N N . ASN A 1 85 ? 30.634 -20.651 -6.998 1.00 22.87 116 ASN A N 1
ATOM 647 C CA . ASN A 1 85 ? 29.621 -19.611 -7.123 1.00 22.19 116 ASN A CA 1
ATOM 648 C C . ASN A 1 85 ? 28.528 -20.029 -8.113 1.00 23.65 116 ASN A C 1
ATOM 649 O O . ASN A 1 85 ? 28.832 -20.527 -9.219 1.00 24.80 116 ASN A O 1
ATOM 654 N N . ASN A 1 86 ? 27.270 -19.818 -7.701 1.00 22.75 117 ASN A N 1
ATOM 655 C CA . ASN A 1 86 ? 26.053 -20.095 -8.489 1.00 23.94 117 ASN A CA 1
ATOM 656 C C . ASN A 1 86 ? 25.639 -21.577 -8.551 1.00 20.96 117 ASN A C 1
ATOM 657 O O . ASN A 1 86 ? 24.613 -21.891 -9.219 1.00 23.58 117 ASN A O 1
ATOM 662 N N . ASP A 1 87 ? 26.354 -22.473 -7.862 1.00 20.41 118 ASP A N 1
ATOM 663 C CA . ASP A 1 87 ? 25.896 -23.8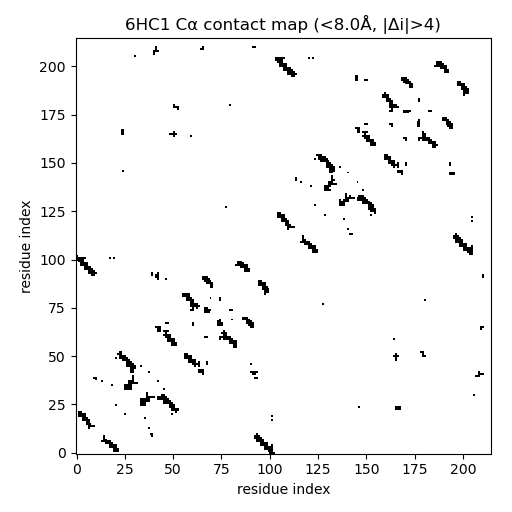76 -7.817 1.00 19.29 118 ASP A CA 1
ATOM 664 C C . ASP A 1 87 ? 24.498 -23.945 -7.141 1.00 19.47 118 ASP A C 1
ATOM 665 O O . ASP A 1 87 ? 24.196 -23.155 -6.204 1.00 21.22 118 ASP A O 1
ATOM 670 N N . GLN A 1 88 ? 23.671 -24.887 -7.618 1.00 18.92 119 GLN A N 1
ATOM 671 C CA . GLN A 1 88 ? 22.354 -25.168 -6.981 1.00 17.71 119 GLN A CA 1
ATOM 672 C C . GLN A 1 88 ? 22.421 -26.496 -6.194 1.00 18.92 119 GLN A C 1
ATOM 673 O O . GLN A 1 88 ? 22.941 -27.511 -6.702 1.00 20.87 119 GLN A O 1
ATOM 679 N N . ILE A 1 89 ? 21.826 -26.478 -5.020 1.00 18.17 120 ILE A N 1
ATOM 680 C CA . ILE A 1 89 ? 21.806 -27.599 -4.077 1.00 17.89 120 ILE A CA 1
ATOM 681 C C . ILE A 1 89 ? 20.314 -27.914 -3.812 1.00 17.50 120 ILE A C 1
ATOM 682 O O . ILE A 1 89 ? 19.598 -27.106 -3.195 1.00 19.11 120 ILE A O 1
ATOM 687 N N . LYS A 1 90 ? 19.857 -29.072 -4.297 1.00 16.88 121 LYS A N 1
ATOM 688 C CA . LYS A 1 90 ? 18.456 -29.537 -4.108 1.00 16.56 121 LYS A CA 1
ATOM 689 C C . LYS A 1 90 ? 18.366 -30.582 -2.986 1.00 16.94 121 LYS A C 1
ATOM 690 O O . LYS A 1 90 ? 19.052 -31.636 -3.044 1.00 17.86 121 LYS A O 1
ATOM 696 N N . THR A 1 91 ? 17.565 -30.247 -1.962 1.00 16.87 122 THR A N 1
ATOM 697 C CA . THR A 1 91 ? 17.386 -31.051 -0.765 1.00 16.62 122 THR A CA 1
ATOM 698 C C . THR A 1 91 ? 15.842 -31.281 -0.622 1.00 17.04 122 THR A C 1
ATOM 699 O O . THR A 1 91 ? 15.111 -30.452 -0.062 1.00 18.13 122 THR A O 1
ATOM 703 N N . GLY A 1 92 ? 15.346 -32.393 -1.152 1.00 17.73 123 GLY A N 1
ATOM 704 C CA . GLY A 1 92 ? 13.882 -32.541 -1.251 1.00 17.68 123 GLY A CA 1
ATOM 705 C C . GLY A 1 92 ? 13.255 -31.527 -2.189 1.00 18.63 123 GLY A C 1
ATOM 706 O O . GLY A 1 92 ? 13.758 -31.288 -3.284 1.00 19.90 123 GLY A O 1
ATOM 707 N N . ASN A 1 93 ? 12.154 -30.889 -1.731 1.00 16.74 124 ASN A N 1
ATOM 708 C CA . ASN A 1 93 ? 11.479 -29.851 -2.538 1.00 17.31 124 ASN A CA 1
ATOM 709 C C . ASN A 1 93 ? 12.028 -28.418 -2.269 1.00 17.13 124 ASN A C 1
ATOM 710 O O . ASN A 1 93 ? 11.404 -27.444 -2.702 1.00 19.46 124 ASN A O 1
ATOM 715 N N . VAL A 1 94 ? 13.169 -28.312 -1.577 1.00 16.38 125 VAL A N 1
ATOM 716 C CA . VAL A 1 94 ? 13.862 -27.019 -1.358 1.00 18.15 125 VAL A CA 1
ATOM 717 C C . VAL A 1 94 ? 15.100 -26.962 -2.264 1.00 17.67 125 VAL A C 1
ATOM 718 O O . VAL A 1 94 ? 15.852 -27.947 -2.359 1.00 18.84 125 VAL A O 1
ATOM 722 N N . ILE A 1 95 ? 15.340 -25.823 -2.923 1.00 15.78 126 ILE A N 1
ATOM 723 C CA . ILE A 1 95 ? 16.548 -25.616 -3.737 1.00 16.57 126 ILE A CA 1
ATOM 724 C C . ILE A 1 95 ? 17.222 -24.316 -3.256 1.00 17.71 126 ILE A C 1
ATOM 725 O O . ILE A 1 95 ? 16.581 -23.226 -3.212 1.00 18.63 126 ILE A O 1
ATOM 730 N N . PHE A 1 96 ? 18.516 -24.462 -2.915 1.00 17.82 127 PHE A N 1
ATOM 731 C CA . PHE A 1 96 ? 19.401 -23.369 -2.522 1.00 17.24 127 PHE A CA 1
ATOM 732 C C . PHE A 1 96 ? 20.346 -22.992 -3.671 1.00 18.68 127 PHE A C 1
ATOM 733 O O . PHE A 1 96 ? 20.700 -23.858 -4.500 1.00 21.19 127 PHE A O 1
ATOM 741 N N . LYS A 1 97 ? 20.744 -21.717 -3.708 1.00 19.60 128 LYS A N 1
ATOM 742 C CA . LYS A 1 97 ? 21.827 -21.232 -4.584 1.00 19.17 128 LYS A CA 1
ATOM 743 C C . LYS A 1 97 ? 22.997 -20.828 -3.684 1.00 17.66 128 LYS A C 1
ATOM 744 O O . LYS A 1 97 ? 22.804 -20.064 -2.699 1.00 18.61 128 LYS A O 1
ATOM 750 N N . PHE A 1 98 ? 24.202 -21.312 -4.020 1.00 17.93 129 PHE A N 1
ATOM 751 C CA . PHE A 1 98 ? 25.431 -20.907 -3.298 1.00 17.93 129 PHE A CA 1
ATOM 752 C C . PHE A 1 98 ? 26.074 -19.656 -3.878 1.00 19.36 129 PHE A C 1
ATOM 753 O O . PHE A 1 98 ? 26.265 -19.578 -5.100 1.00 21.98 129 PHE A O 1
ATOM 761 N N . LEU A 1 99 ? 26.348 -18.684 -3.011 1.00 21.43 130 LEU A N 1
ATOM 762 C CA . LEU A 1 99 ? 26.972 -17.395 -3.395 1.00 24.58 130 LEU A CA 1
ATOM 763 C C . LEU A 1 99 ? 28.337 -17.278 -2.728 1.00 26.77 130 LEU A C 1
ATOM 764 O O . LEU A 1 99 ? 28.436 -17.319 -1.494 1.00 27.18 130 LEU A O 1
ATOM 769 N N . GLU A 1 100 ? 29.395 -17.147 -3.519 1.00 25.62 131 GLU A N 1
ATOM 770 C CA . GLU A 1 100 ? 30.752 -16.942 -2.956 1.00 29.65 131 GLU A CA 1
ATOM 771 C C . GLU A 1 100 ? 30.851 -15.656 -2.076 1.00 31.86 131 GLU A C 1
ATOM 772 O O . GLU A 1 100 ? 31.617 -15.661 -1.107 1.00 37.86 131 GLU A O 1
ATOM 778 N N . LYS A 1 101 ? 30.101 -14.594 -2.417 1.00 36.80 132 LYS A N 1
ATOM 779 C CA . LYS A 1 101 ? 29.832 -13.445 -1.494 1.00 45.13 132 LYS A CA 1
ATOM 780 C C . LYS A 1 101 ? 28.300 -13.231 -1.339 1.00 40.35 132 LYS A C 1
ATOM 781 O O . LYS A 1 101 ? 27.592 -12.949 -2.307 1.00 50.44 132 LYS A O 1
ATOM 787 N N . GLY A 1 102 ? 27.788 -13.338 -0.133 1.00 41.15 133 GLY A N 1
ATOM 788 C CA . GLY A 1 102 ? 26.381 -13.054 0.135 1.00 47.28 133 GLY A CA 1
ATOM 789 C C . GLY A 1 102 ? 26.013 -11.586 0.070 1.00 53.76 133 GLY A C 1
ATOM 790 O O . GLY A 1 102 ? 26.862 -10.722 0.283 1.00 63.19 133 GLY A O 1
ATOM 791 N N . SER A 1 103 ? 24.747 -11.313 -0.257 1.00 60.53 134 SER A N 1
ATOM 792 C CA . SER A 1 103 ? 24.200 -9.938 -0.320 1.00 61.47 134 SER A CA 1
ATOM 793 C C . SER A 1 103 ? 23.857 -9.451 1.085 1.00 60.52 134 SER A C 1
ATOM 794 O O . SER A 1 103 ? 24.688 -8.843 1.749 1.00 74.67 134 SER A O 1
ATOM 797 N N . MET B 1 1 ? 42.358 -60.919 14.210 1.00 76.51 32 MET B N 1
ATOM 798 C CA . MET B 1 1 ? 41.205 -59.993 14.394 1.00 72.65 32 MET B CA 1
ATOM 799 C C . MET B 1 1 ? 41.213 -58.905 13.310 1.00 61.66 32 MET B C 1
ATOM 800 O O . MET B 1 1 ? 42.281 -58.541 12.803 1.00 56.40 32 MET B O 1
ATOM 805 N N . PRO B 1 2 ? 40.031 -58.384 12.937 1.00 54.38 33 PRO B N 1
ATOM 806 C CA . PRO B 1 2 ? 40.075 -57.151 12.106 1.00 44.24 33 PRO B CA 1
ATOM 807 C C . PRO B 1 2 ? 40.684 -55.950 12.852 1.00 39.74 33 PRO B C 1
ATOM 808 O O . PRO B 1 2 ? 40.852 -55.986 14.083 1.00 40.10 33 PRO B O 1
ATOM 812 N N . PRO B 1 3 ? 41.007 -54.883 12.116 1.00 33.26 34 PRO B N 1
ATOM 813 C CA . PRO B 1 3 ? 41.410 -53.627 12.795 1.00 30.50 34 PRO B CA 1
ATOM 814 C C . PRO B 1 3 ? 40.332 -53.102 13.732 1.00 29.41 34 PRO B C 1
ATOM 815 O O . PRO B 1 3 ? 39.148 -53.420 13.538 1.00 30.34 34 PRO B O 1
ATOM 819 N N . ALA B 1 4 ? 40.730 -52.295 14.723 1.00 27.53 35 ALA B N 1
ATOM 820 C CA . ALA B 1 4 ? 39.793 -51.756 15.734 1.00 26.02 35 ALA B CA 1
ATOM 821 C C . ALA B 1 4 ? 40.303 -50.463 16.334 1.00 24.41 35 ALA B C 1
ATOM 822 O O . ALA B 1 4 ? 41.493 -50.143 16.220 1.00 25.82 35 ALA B O 1
ATOM 824 N N . ILE B 1 5 ? 39.409 -49.713 16.957 1.00 22.64 36 ILE B N 1
ATOM 825 C CA . ILE B 1 5 ? 39.795 -48.571 17.792 1.00 22.21 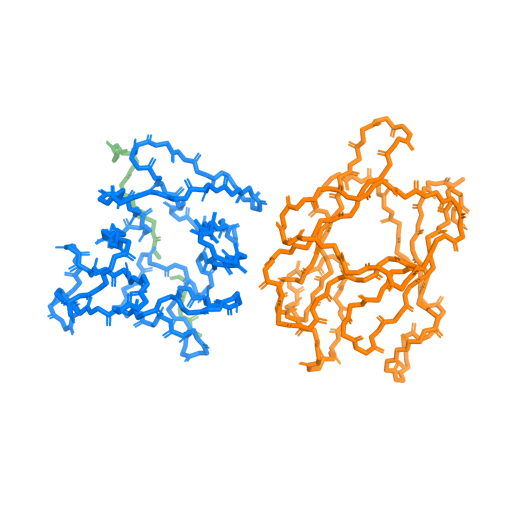36 ILE B CA 1
ATOM 826 C C . ILE B 1 5 ? 39.365 -48.852 19.244 1.00 22.52 36 ILE B C 1
ATOM 827 O O . ILE B 1 5 ? 38.288 -49.451 19.474 1.00 25.84 36 ILE B O 1
ATOM 832 N N . VAL B 1 6 ? 40.204 -48.445 20.198 1.00 23.48 3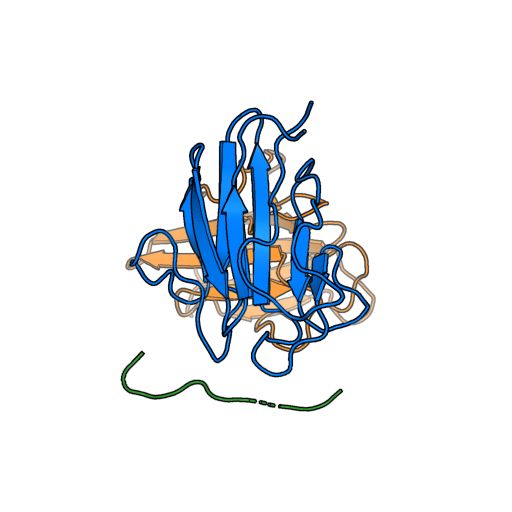7 VAL B N 1
ATOM 833 C CA . VAL B 1 6 ? 39.938 -48.593 21.636 1.00 24.42 37 VAL B CA 1
ATOM 834 C C . VAL B 1 6 ? 39.907 -47.221 22.319 1.00 22.95 37 VAL B C 1
ATOM 835 O O . VAL B 1 6 ? 40.776 -46.381 22.046 1.00 22.56 37 VAL B O 1
ATOM 839 N N . VAL B 1 7 ? 38.937 -46.992 23.209 1.00 22.92 38 VAL B N 1
ATOM 840 C CA . VAL B 1 7 ? 38.856 -45.744 23.961 1.00 21.94 38 VAL B CA 1
ATOM 841 C C . VAL B 1 7 ? 39.945 -45.665 25.061 1.00 23.52 38 VAL B C 1
ATOM 842 O O . VAL B 1 7 ? 39.918 -46.430 26.032 1.00 25.84 38 VAL B O 1
ATOM 846 N N . LEU B 1 8 ? 40.880 -44.730 24.887 1.00 22.39 39 LEU B N 1
ATOM 847 C CA . LEU B 1 8 ? 41.902 -44.434 25.940 1.00 23.92 39 LEU B CA 1
ATOM 848 C C . LEU B 1 8 ? 41.364 -43.442 26.971 1.00 23.92 39 LEU B C 1
ATOM 849 O O . LEU B 1 8 ? 41.626 -43.585 28.171 1.00 26.93 39 LEU B O 1
ATOM 854 N N . ILE B 1 9 ? 40.699 -42.389 26.484 1.00 24.99 40 ILE B N 1
ATOM 855 C CA . ILE B 1 9 ? 40.167 -41.277 27.283 1.00 25.34 40 ILE B CA 1
ATOM 856 C C . ILE B 1 9 ? 38.726 -41.026 26.822 1.00 24.77 40 ILE B C 1
ATOM 857 O O . ILE B 1 9 ? 38.471 -40.825 25.643 1.00 23.74 40 ILE B O 1
ATOM 862 N N . GLY B 1 10 ? 37.774 -41.009 27.762 1.00 26.29 41 GLY B N 1
ATOM 863 C CA . GLY B 1 10 ? 36.359 -40.773 27.419 1.00 27.57 41 GLY B CA 1
ATOM 864 C C . GLY B 1 10 ? 35.475 -40.603 28.652 1.00 30.69 41 GLY B C 1
ATOM 865 O O . GLY B 1 10 ? 35.975 -40.649 29.786 1.00 32.21 41 GLY B O 1
ATOM 866 N N . PRO B 1 11 ? 34.158 -40.423 28.454 1.00 30.64 42 PRO B N 1
ATOM 867 C CA . PRO B 1 11 ? 33.273 -40.292 29.609 1.00 32.79 42 PRO B CA 1
ATOM 868 C C . PRO B 1 11 ? 33.214 -41.582 30.431 1.00 33.34 42 PRO B C 1
ATOM 869 O O . PRO B 1 11 ? 33.528 -42.666 29.899 1.00 33.75 42 PRO B O 1
ATOM 873 N N . PRO B 1 12 ? 32.777 -41.478 31.704 1.00 40.84 43 PRO B N 1
ATOM 874 C CA . PRO B 1 12 ? 32.615 -42.683 32.521 1.00 42.16 43 PRO B CA 1
ATOM 875 C C . PRO B 1 12 ? 31.783 -43.760 31.812 1.00 44.07 43 PRO B C 1
ATOM 876 O O . PRO B 1 12 ? 30.726 -43.470 31.211 1.00 43.18 43 PRO B O 1
ATOM 880 N N . GLY B 1 13 ? 32.301 -44.972 31.805 1.00 40.25 44 GLY B N 1
ATOM 881 C CA . GLY B 1 13 ? 31.615 -46.059 31.110 1.00 40.67 44 GLY B CA 1
ATOM 882 C C . GLY B 1 13 ? 32.189 -46.419 29.749 1.00 38.79 44 GLY B C 1
ATOM 883 O O . GLY B 1 13 ? 31.986 -47.572 29.269 1.00 40.12 44 GLY B O 1
ATOM 884 N N . TYR B 1 14 ? 32.948 -45.503 29.143 1.00 33.51 45 TYR B N 1
ATOM 885 C CA . TYR B 1 14 ? 33.499 -45.771 27.830 1.00 32.86 45 TYR B CA 1
ATOM 886 C C . TYR B 1 14 ? 34.971 -46.213 27.805 1.00 32.40 45 TYR B C 1
ATOM 887 O O . TYR B 1 14 ? 35.399 -46.804 26.796 1.00 29.73 45 TYR B O 1
ATOM 896 N N . VAL B 1 15 ? 35.741 -45.941 28.854 1.00 29.77 46 VAL B N 1
ATOM 897 C CA . VAL B 1 15 ? 37.180 -46.237 28.776 1.00 28.41 46 VAL B CA 1
ATOM 898 C C . VAL B 1 15 ? 37.377 -47.754 28.583 1.00 29.16 46 VAL B C 1
ATOM 899 O O . VAL B 1 15 ? 36.759 -48.583 29.293 1.00 33.70 46 VAL B O 1
ATOM 903 N N . GLY B 1 16 ? 38.216 -48.116 27.611 1.00 28.31 47 GLY B N 1
ATOM 904 C CA . GLY B 1 16 ? 38.459 -49.515 27.273 1.00 28.61 47 GLY B CA 1
ATOM 905 C C . GLY B 1 16 ? 37.477 -50.202 26.324 1.00 29.45 47 GLY B C 1
ATOM 906 O O . GLY B 1 16 ? 37.735 -51.329 25.888 1.00 33.32 47 GLY B O 1
ATOM 907 N N . LYS B 1 17 ? 36.405 -49.515 25.934 1.00 28.66 48 LYS B N 1
ATOM 908 C CA . LYS B 1 17 ? 35.495 -50.046 24.890 1.00 30.55 48 LYS B CA 1
ATOM 909 C C . LYS B 1 17 ? 36.241 -50.128 23.526 1.00 27.91 48 LYS B C 1
ATOM 910 O O . LYS B 1 17 ? 36.981 -49.215 23.169 1.00 28.44 48 LYS B O 1
ATOM 916 N N . GLN B 1 18 ? 36.000 -51.221 22.795 1.00 28.71 49 GLN B N 1
ATOM 917 C CA . GLN B 1 18 ? 36.640 -51.502 21.507 1.00 28.46 49 GLN B CA 1
ATOM 918 C C . GLN B 1 18 ? 35.548 -51.567 20.409 1.00 27.69 49 GLN B C 1
ATOM 919 O O . GLN B 1 18 ? 34.480 -52.161 20.624 1.00 31.97 49 GLN B O 1
ATOM 925 N N . TYR B 1 19 ? 35.838 -50.9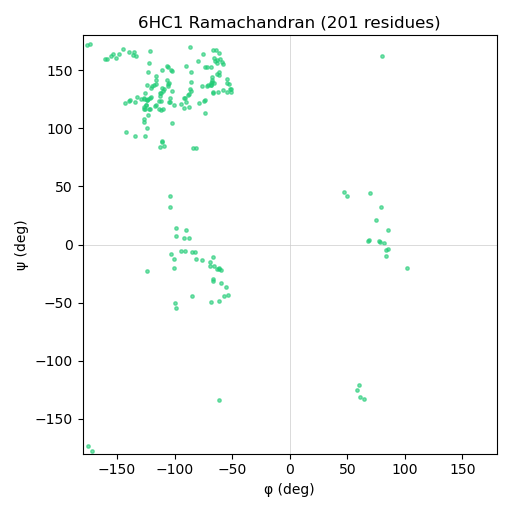57 19.257 1.00 26.21 50 TYR B N 1
ATOM 926 C CA . TYR B 1 19 ? 34.944 -50.922 18.098 1.00 26.91 50 TYR B CA 1
ATOM 927 C C . TYR B 1 19 ? 35.703 -51.441 16.861 1.00 26.66 50 TYR B C 1
ATOM 928 O O . TYR B 1 19 ? 36.670 -50.811 16.407 1.00 26.83 50 TYR B O 1
ATOM 937 N N . PRO B 1 20 ? 35.253 -52.570 16.269 1.00 28.59 51 PRO B N 1
ATOM 938 C CA . PRO B 1 20 ? 35.924 -53.063 15.038 1.00 28.75 51 PRO B CA 1
ATOM 939 C C . PRO B 1 20 ? 35.714 -52.129 13.832 1.00 26.89 51 PRO B C 1
ATOM 940 O O . PRO B 1 20 ? 34.617 -51.595 13.644 1.00 30.26 51 PRO B O 1
ATOM 944 N N . ILE B 1 21 ? 36.746 -51.963 13.022 1.00 27.03 52 ILE B N 1
ATOM 945 C CA . ILE B 1 21 ? 36.675 -51.148 11.794 1.00 27.79 52 ILE B CA 1
ATOM 946 C C . ILE B 1 21 ? 36.737 -52.126 10.605 1.00 30.71 52 ILE B C 1
ATOM 947 O O . ILE B 1 21 ? 37.781 -52.394 10.028 1.00 35.28 52 ILE B O 1
ATOM 952 N N . THR B 1 22 ? 35.576 -52.642 10.253 1.00 30.95 53 THR B N 1
ATOM 953 C CA . THR B 1 22 ? 35.412 -53.722 9.279 1.00 34.52 53 THR B CA 1
ATOM 954 C C . THR B 1 22 ? 34.918 -53.313 7.896 1.00 33.01 53 THR B C 1
ATOM 955 O O . THR B 1 22 ? 34.901 -54.147 6.966 1.00 40.49 53 THR B O 1
ATOM 959 N N . ALA B 1 23 ? 34.516 -52.052 7.742 1.00 29.34 54 ALA B N 1
ATOM 960 C CA . ALA B 1 23 ? 34.030 -51.522 6.455 1.00 29.82 54 ALA B CA 1
ATOM 961 C C . ALA B 1 23 ? 34.146 -50.019 6.421 1.00 28.26 54 ALA B C 1
ATOM 962 O O . ALA B 1 23 ? 34.210 -49.374 7.475 1.00 27.38 54 ALA B O 1
ATOM 964 N N . SER B 1 24 ? 34.150 -49.467 5.210 1.00 27.59 55 SER B N 1
ATOM 965 C CA . SER B 1 24 ? 34.076 -48.026 5.031 1.00 26.29 55 SER B CA 1
ATOM 966 C C . SER B 1 24 ? 32.726 -47.491 5.574 1.00 24.35 55 SER B C 1
ATOM 967 O O . SER B 1 24 ? 31.734 -48.221 5.672 1.00 28.69 55 SER B O 1
ATOM 970 N N . ASP B 1 25 ? 32.732 -46.197 5.921 1.00 23.33 56 ASP B N 1
ATOM 971 C CA . ASP B 1 25 ? 31.538 -45.426 6.329 1.00 23.79 56 ASP B CA 1
ATOM 972 C C . ASP B 1 25 ? 30.999 -45.710 7.755 1.00 23.42 56 ASP B C 1
ATOM 973 O O . ASP B 1 25 ? 29.864 -45.349 8.111 1.00 26.32 56 ASP B O 1
ATOM 978 N N . ILE B 1 26 ? 31.891 -46.255 8.588 1.00 22.57 57 ILE B N 1
ATOM 979 C CA . ILE B 1 26 ? 31.705 -46.293 10.063 1.00 22.25 57 ILE B CA 1
ATOM 980 C C . ILE B 1 26 ? 31.955 -44.887 10.625 1.00 19.78 57 ILE B C 1
ATOM 981 O O . ILE B 1 26 ? 33.022 -44.318 10.357 1.00 20.88 57 ILE B O 1
ATOM 986 N N . VAL B 1 27 ? 30.953 -44.349 11.347 1.00 18.98 58 VAL B N 1
ATOM 987 C CA . VAL B 1 27 ? 30.964 -42.961 11.813 1.00 19.77 58 VAL B CA 1
ATOM 988 C C . VAL B 1 27 ? 31.125 -42.910 13.347 1.00 19.29 58 VAL B C 1
ATOM 989 O O . VAL B 1 27 ? 30.424 -43.650 14.089 1.00 20.94 58 VAL B O 1
ATOM 993 N N . ILE B 1 28 ? 32.020 -42.002 13.798 1.00 18.83 59 ILE B N 1
ATOM 994 C CA . ILE B 1 28 ? 32.106 -41.552 15.175 1.00 19.68 59 ILE B CA 1
ATOM 995 C C . ILE B 1 28 ? 31.232 -40.305 15.346 1.00 18.41 59 ILE B C 1
ATOM 996 O O . ILE B 1 28 ? 31.391 -39.313 14.600 1.00 18.86 59 ILE B O 1
ATOM 1001 N N . GLY B 1 29 ? 30.323 -40.322 16.318 1.00 19.31 60 GLY B N 1
ATOM 1002 C CA . GLY B 1 29 ? 29.515 -39.144 16.598 1.00 20.23 60 GLY B CA 1
ATOM 1003 C C . GLY B 1 29 ? 28.645 -39.240 17.811 1.00 20.54 60 GLY B C 1
ATOM 1004 O O . GLY B 1 29 ? 28.552 -40.327 18.402 1.00 21.79 60 GLY B O 1
ATOM 1005 N N . ARG B 1 30 ? 28.011 -38.117 18.182 1.00 21.90 61 ARG B N 1
ATOM 1006 C CA . ARG B 1 30 ? 27.071 -38.087 19.311 1.00 23.02 61 ARG B CA 1
ATOM 1007 C C . ARG B 1 30 ? 25.623 -38.373 18.878 1.00 24.73 61 ARG B C 1
ATOM 1008 O O . ARG B 1 30 ? 24.735 -38.490 19.738 1.00 28.48 61 ARG B O 1
ATOM 1016 N N . SER B 1 31 ? 25.370 -38.499 17.582 1.00 25.52 62 SER B N 1
ATOM 1017 C CA . SER B 1 31 ? 24.075 -39.011 17.119 1.00 27.43 62 SER B CA 1
ATOM 1018 C C . SER B 1 31 ? 23.947 -40.511 17.417 1.00 27.88 62 SER B C 1
ATOM 1019 O O . SER B 1 31 ? 24.877 -41.277 17.188 1.00 25.70 62 SER B O 1
ATOM 1022 N N . VAL B 1 32 ? 22.774 -40.934 17.898 1.00 31.31 63 VAL B N 1
ATOM 1023 C CA . VAL B 1 32 ? 22.497 -42.381 18.107 1.00 33.89 63 VAL B CA 1
ATOM 1024 C C . VAL B 1 32 ? 22.594 -43.256 16.850 1.00 32.51 63 VAL B C 1
ATOM 1025 O O . VAL B 1 32 ? 22.767 -44.447 16.977 1.00 37.60 63 VAL B O 1
ATOM 1029 N N . GLU B 1 33 ? 22.465 -42.670 15.648 1.00 33.96 64 GLU B N 1
ATOM 1030 C CA . GLU B 1 33 ? 22.675 -43.385 14.371 1.00 39.13 64 GLU B CA 1
ATOM 1031 C C . GLU B 1 33 ? 24.155 -43.769 14.127 1.00 31.89 64 GLU B C 1
ATOM 1032 O O . GLU B 1 33 ? 24.419 -44.630 13.273 1.00 36.36 64 GLU B O 1
ATOM 1038 N N . SER B 1 34 ? 25.115 -43.183 14.873 1.00 27.53 65 SER B N 1
ATOM 1039 C CA . SER B 1 34 ? 26.548 -43.480 14.678 1.00 25.88 65 SER B CA 1
ATOM 1040 C C . SER B 1 34 ? 26.891 -44.908 15.102 1.00 26.42 65 SER B C 1
ATOM 1041 O O . SER B 1 34 ? 26.461 -45.381 16.162 1.00 26.97 65 SER B O 1
ATOM 1044 N N . GLN B 1 35 ? 27.710 -45.600 14.311 1.00 24.10 66 GLN B N 1
ATOM 1045 C CA . GLN B 1 35 ? 28.196 -46.930 14.692 1.00 25.54 66 GLN B CA 1
ATOM 1046 C C . GLN B 1 35 ? 29.122 -46.889 15.914 1.00 24.34 66 GLN B C 1
ATOM 1047 O O . GLN B 1 35 ? 29.159 -47.854 16.694 1.00 27.97 66 GLN B O 1
ATOM 1053 N N . VAL B 1 36 ? 29.861 -45.783 16.067 1.00 22.78 67 VAL B N 1
ATOM 1054 C CA . VAL B 1 36 ? 30.660 -45.490 17.266 1.00 22.85 67 VAL B CA 1
ATOM 1055 C C . VAL B 1 36 ? 29.978 -44.275 17.922 1.00 23.21 67 VAL B C 1
ATOM 1056 O O . VAL B 1 36 ? 30.349 -43.095 17.702 1.00 22.96 67 VAL B O 1
ATOM 1060 N N . TYR B 1 37 ? 28.945 -44.570 18.706 1.00 23.77 68 TYR B N 1
ATOM 1061 C CA . TYR B 1 37 ? 28.129 -43.571 19.385 1.00 24.24 68 TYR B CA 1
ATOM 1062 C C . TYR B 1 37 ? 28.678 -43.303 20.781 1.00 25.03 68 TYR B C 1
ATOM 1063 O O . TYR B 1 37 ? 28.716 -44.201 21.623 1.00 30.33 68 TYR B O 1
ATOM 1072 N N . ILE B 1 38 ? 29.108 -42.060 21.022 1.00 25.46 69 ILE B N 1
ATOM 1073 C CA . ILE B 1 38 ? 29.624 -41.628 22.329 1.00 27.52 69 ILE B CA 1
ATOM 1074 C C . ILE B 1 38 ? 28.794 -40.416 22.744 1.00 25.20 69 ILE B C 1
ATOM 1075 O O . ILE B 1 38 ? 28.786 -39.411 22.030 1.00 26.31 69 ILE B O 1
ATOM 1080 N N . ASP B 1 39 ? 28.107 -40.505 23.885 1.00 29.37 70 ASP B N 1
ATOM 1081 C CA . ASP B 1 39 ? 27.281 -39.394 24.398 1.00 31.77 70 ASP B CA 1
ATOM 1082 C C . ASP B 1 39 ? 28.171 -38.361 25.125 1.00 31.78 70 ASP B C 1
ATOM 1083 O O . ASP B 1 39 ? 28.333 -38.397 26.365 1.00 38.44 70 ASP B O 1
ATOM 1088 N N . ASP B 1 40 ? 28.771 -37.478 24.328 1.00 30.40 71 ASP B N 1
ATOM 1089 C CA . ASP B 1 40 ? 29.724 -36.465 24.824 1.00 29.87 71 ASP B CA 1
ATOM 1090 C C . ASP B 1 40 ? 29.471 -35.202 23.981 1.00 28.31 71 ASP B C 1
ATOM 1091 O O . ASP B 1 40 ? 29.553 -35.239 22.740 1.00 25.58 71 ASP B O 1
ATOM 1096 N N . LYS B 1 41 ? 29.142 -34.101 24.675 1.00 29.67 72 LYS B N 1
ATOM 1097 C CA . LYS B 1 41 ? 28.803 -32.832 24.037 1.00 28.02 72 LYS B CA 1
ATOM 1098 C C . LYS B 1 41 ? 29.933 -32.219 23.185 1.00 24.52 72 LYS B C 1
ATOM 1099 O O . LYS B 1 41 ? 29.655 -31.376 22.318 1.00 26.76 72 LYS B O 1
ATOM 1105 N N . SER B 1 42 ? 31.181 -32.616 23.414 1.00 23.23 73 SER B N 1
ATOM 1106 C CA . SER B 1 42 ? 32.313 -32.148 22.603 1.00 20.80 73 SER B CA 1
ATOM 1107 C C . SER B 1 42 ? 32.418 -32.803 21.201 1.00 20.59 73 SER B C 1
ATOM 1108 O O . SER B 1 42 ? 33.159 -32.301 20.370 1.00 22.42 73 SER B O 1
ATOM 1111 N N . LEU B 1 43 ? 31.685 -33.886 20.966 1.00 21.47 74 LEU B N 1
ATOM 1112 C CA . LEU B 1 43 ? 31.559 -34.492 19.647 1.00 20.63 74 LEU B CA 1
ATOM 1113 C C . LEU B 1 43 ? 30.444 -33.838 18.826 1.00 20.47 74 LEU B C 1
ATOM 1114 O O . LEU B 1 43 ? 29.361 -33.557 19.317 1.00 22.46 74 LEU B O 1
ATOM 1119 N N . SER B 1 44 ? 30.711 -33.651 17.537 1.00 18.09 75 SER B N 1
ATOM 1120 C CA . SER B 1 44 ? 29.660 -33.369 16.558 1.00 18.57 75 SER B CA 1
ATOM 1121 C C . SER B 1 44 ? 28.706 -34.567 16.417 1.00 20.39 75 SER B C 1
ATOM 1122 O O . SER B 1 44 ? 29.078 -35.718 16.681 1.00 19.23 75 SER B O 1
ATOM 1125 N N . ARG B 1 45 ? 27.476 -34.288 15.936 1.00 19.83 76 ARG B N 1
ATOM 1126 C CA . ARG B 1 45 ? 26.490 -35.365 15.719 1.00 19.76 76 ARG B CA 1
ATOM 1127 C C . ARG B 1 45 ? 27.044 -36.447 14.759 1.00 20.09 76 ARG B C 1
ATOM 1128 O O . ARG B 1 45 ? 26.909 -37.643 15.027 1.00 20.41 76 ARG B O 1
ATOM 1136 N N . SER B 1 46 ? 27.682 -36.007 13.672 1.00 18.98 77 SER B N 1
ATOM 1137 C CA . SER B 1 46 ? 28.486 -36.869 12.770 1.00 18.49 77 SER B CA 1
ATOM 1138 C C . SER B 1 46 ? 29.864 -36.184 12.673 1.00 17.41 77 SER B C 1
ATOM 1139 O O . SER B 1 46 ? 30.020 -35.129 12.029 1.00 18.73 77 SER B O 1
ATOM 1142 N N . HIS B 1 47 ? 30.851 -36.772 13.346 1.00 17.25 78 HIS B N 1
ATOM 1143 C CA . HIS B 1 47 ? 32.159 -36.088 13.614 1.00 17.74 78 HIS B CA 1
ATOM 1144 C C . HIS B 1 47 ? 33.256 -36.534 12.644 1.00 16.70 78 HIS B C 1
ATOM 1145 O O . HIS B 1 47 ? 33.926 -35.686 12.021 1.00 17.08 78 HIS B O 1
ATOM 1152 N N . ALA B 1 48 ? 33.441 -37.838 12.485 1.00 16.76 79 ALA B N 1
ATOM 1153 C CA . ALA B 1 48 ? 34.468 -38.414 11.596 1.00 15.77 79 ALA B CA 1
ATOM 1154 C C . ALA B 1 48 ? 33.991 -39.781 11.075 1.00 16.45 79 ALA B C 1
ATOM 1155 O O . ALA B 1 48 ? 33.126 -40.402 11.697 1.00 17.97 79 ALA B O 1
ATOM 1157 N N . LYS B 1 49 ? 34.582 -40.247 9.974 1.00 16.66 80 LYS B N 1
ATOM 1158 C CA . LYS B 1 49 ? 34.299 -41.587 9.451 1.00 17.00 80 LYS B CA 1
ATOM 1159 C C . LYS B 1 49 ? 35.601 -42.305 9.052 1.00 17.90 80 LYS B C 1
ATOM 1160 O O . LYS B 1 49 ? 36.645 -41.659 8.818 1.00 18.96 80 LYS B O 1
ATOM 1166 N N . PHE B 1 50 ? 35.480 -43.622 8.858 1.00 18.29 81 PHE B N 1
ATOM 1167 C CA . PHE B 1 50 ? 36.592 -44.427 8.351 1.00 19.02 81 PHE B CA 1
ATOM 1168 C C . PHE B 1 50 ? 36.416 -44.842 6.888 1.00 19.09 81 PHE B C 1
ATOM 1169 O O . PHE B 1 50 ? 35.269 -44.973 6.406 1.00 24.09 81 PHE B O 1
ATOM 1177 N N . ALA B 1 51 ? 37.544 -45.061 6.195 1.00 20.55 82 ALA B N 1
ATOM 1178 C CA . ALA B 1 51 ? 37.580 -45.654 4.848 1.00 23.45 82 ALA B CA 1
ATOM 1179 C C . ALA B 1 51 ? 38.498 -46.862 4.939 1.00 25.13 82 ALA B C 1
ATOM 1180 O O . ALA B 1 51 ? 39.575 -46.793 5.556 1.00 25.56 82 ALA B O 1
ATOM 1182 N N . VAL B 1 52 ? 38.079 -47.962 4.313 1.00 26.27 83 VAL B N 1
ATOM 1183 C CA . VAL B 1 52 ? 38.888 -49.182 4.254 1.00 29.29 83 VAL B CA 1
ATOM 1184 C C . VAL B 1 52 ? 39.166 -49.525 2.787 1.00 30.18 83 VAL B C 1
ATOM 1185 O O . VAL B 1 52 ? 38.241 -49.599 1.960 1.00 36.01 83 VAL B O 1
ATOM 1189 N N . ASN B 1 53 ? 40.436 -49.714 2.464 1.00 33.63 84 ASN B N 1
ATOM 1190 C CA . ASN B 1 53 ? 40.874 -50.102 1.095 1.00 38.56 84 ASN B CA 1
ATOM 1191 C C . ASN B 1 53 ? 41.903 -51.241 1.221 1.00 38.72 84 ASN B C 1
ATOM 1192 O O . ASN B 1 53 ? 43.078 -51.000 1.441 1.00 39.25 84 ASN B O 1
ATOM 1197 N N . GLY B 1 54 ? 41.428 -52.473 1.149 1.00 43.91 85 GLY B N 1
ATOM 1198 C CA . GLY B 1 54 ? 42.212 -53.638 1.562 1.00 44.51 85 GLY B CA 1
ATOM 1199 C C . GLY B 1 54 ? 42.639 -53.543 3.021 1.00 41.91 85 GLY B C 1
ATOM 1200 O O . GLY B 1 54 ? 41.818 -53.361 3.917 1.00 43.77 85 GLY B O 1
ATOM 1201 N N . SER B 1 55 ? 43.941 -53.649 3.256 1.00 45.46 86 SER B N 1
ATOM 1202 C CA . SER B 1 55 ? 44.498 -53.510 4.604 1.00 44.83 86 SER B CA 1
ATOM 1203 C C . SER B 1 55 ? 44.756 -52.058 5.014 1.00 43.45 86 SER B C 1
ATOM 1204 O O . SER B 1 55 ? 45.131 -51.830 6.168 1.00 42.87 86 SER B O 1
ATOM 1207 N N . GLU B 1 56 ? 44.589 -51.095 4.093 1.00 36.55 87 GLU B N 1
ATOM 1208 C CA . GLU B 1 56 ? 44.823 -49.667 4.395 1.00 32.99 87 GLU B CA 1
ATOM 1209 C C . GLU B 1 56 ? 43.563 -48.987 4.962 1.00 29.33 87 GLU B C 1
ATOM 1210 O O . GLU B 1 56 ? 42.548 -48.870 4.297 1.00 34.84 87 GLU B O 1
ATOM 1216 N N . VAL B 1 57 ? 43.658 -48.486 6.186 1.00 26.08 88 VAL B N 1
ATOM 1217 C CA . VAL B 1 57 ? 42.552 -47.805 6.886 1.00 24.54 88 VAL B CA 1
ATOM 1218 C C . VAL B 1 57 ? 42.890 -46.326 7.052 1.00 22.74 88 VAL B C 1
ATOM 1219 O O . VAL B 1 57 ? 44.006 -45.991 7.494 1.00 23.00 88 VAL B O 1
ATOM 1223 N N . SER B 1 58 ? 41.943 -45.459 6.675 1.00 22.44 89 SER B N 1
ATOM 1224 C CA . SER B 1 58 ? 42.052 -44.013 6.848 1.00 20.49 89 SER B CA 1
ATOM 1225 C C . SER B 1 58 ? 40.897 -43.438 7.686 1.00 19.24 89 SER B C 1
ATOM 1226 O O . SER B 1 58 ? 39.806 -44.062 7.765 1.00 20.81 89 SER B O 1
ATOM 1229 N N . VAL B 1 59 ? 41.136 -42.280 8.302 1.00 16.80 90 VAL B N 1
ATOM 1230 C CA . VAL B 1 59 ? 40.099 -41.520 8.995 1.00 16.89 90 VAL B CA 1
ATOM 1231 C C . VAL B 1 59 ? 39.890 -40.160 8.313 1.00 17.19 90 VAL B C 1
ATOM 1232 O O . VAL B 1 59 ? 40.859 -39.564 7.790 1.00 17.72 90 VAL B O 1
ATOM 1236 N N . ILE B 1 60 ? 38.642 -39.685 8.295 1.00 17.01 91 ILE B N 1
ATOM 1237 C CA . ILE B 1 60 ? 38.208 -38.480 7.578 1.00 16.69 91 ILE B CA 1
ATOM 1238 C C . ILE B 1 60 ? 37.318 -37.624 8.494 1.00 16.85 91 ILE B C 1
ATOM 1239 O O . ILE B 1 60 ? 36.296 -38.119 9.007 1.00 17.52 91 ILE B O 1
ATOM 1244 N N . ASP B 1 61 ? 37.675 -36.374 8.739 1.00 16.05 92 ASP B N 1
ATOM 1245 C CA . ASP B 1 61 ? 36.824 -35.409 9.471 1.00 15.72 92 ASP B CA 1
ATOM 1246 C C . ASP B 1 61 ? 35.639 -34.982 8.593 1.00 15.24 92 ASP B C 1
ATOM 1247 O O . ASP B 1 61 ? 35.837 -34.607 7.426 1.00 17.33 92 ASP B O 1
ATOM 1252 N N . LEU B 1 62 ? 34.436 -34.943 9.244 1.00 15.02 93 LEU B N 1
ATOM 1253 C CA . LEU B 1 62 ? 33.180 -34.627 8.517 1.00 15.51 93 LEU B CA 1
ATOM 1254 C C . LEU B 1 62 ? 32.719 -33.178 8.814 1.00 16.11 93 LEU B C 1
ATOM 1255 O O . LEU B 1 62 ? 31.532 -32.909 9.113 1.00 18.72 93 LEU B O 1
ATOM 1260 N N . GLY B 1 63 ? 33.658 -32.230 8.843 1.00 16.24 94 GLY B N 1
ATOM 1261 C CA . GLY B 1 63 ? 33.271 -30.840 9.183 1.00 17.49 94 GLY B CA 1
ATOM 1262 C C . GLY B 1 63 ? 32.851 -30.638 10.650 1.00 16.99 94 GLY B C 1
ATOM 1263 O O . GLY B 1 63 ? 31.799 -30.054 10.952 1.00 18.33 94 GLY B O 1
ATOM 1264 N N . SER B 1 64 ? 33.644 -31.234 11.549 1.00 16.76 95 SER B N 1
ATOM 1265 C CA . SER B 1 64 ? 33.421 -31.051 12.989 1.00 16.13 95 SER B CA 1
ATOM 1266 C C . SER B 1 64 ? 33.824 -29.694 13.552 1.00 16.53 95 SER B C 1
ATOM 1267 O O . SER B 1 64 ? 34.716 -29.072 13.034 1.00 20.92 95 SER B O 1
ATOM 1270 N N . THR B 1 65 ? 33.195 -29.260 14.628 1.00 17.24 96 THR B N 1
ATOM 1271 C CA . THR B 1 65 ? 33.643 -28.072 15.358 1.00 17.67 96 THR B CA 1
ATOM 1272 C C . THR B 1 65 ? 34.988 -28.282 16.067 1.00 18.86 96 THR B C 1
ATOM 1273 O O . THR B 1 65 ? 35.923 -27.441 15.931 1.00 20.47 96 THR B O 1
ATOM 1277 N N . ASN B 1 66 ? 35.111 -29.381 16.810 1.00 17.62 97 ASN B N 1
ATOM 1278 C CA . ASN B 1 66 ? 36.299 -29.602 17.660 1.00 17.73 97 ASN B CA 1
ATOM 1279 C C . ASN B 1 66 ? 37.472 -30.376 17.036 1.00 18.71 97 ASN B C 1
ATOM 1280 O O . ASN B 1 66 ? 38.463 -30.612 17.726 1.00 18.69 97 ASN B O 1
ATOM 1285 N N . LYS B 1 67 ? 37.348 -30.666 15.739 1.00 18.11 98 LYS B N 1
ATOM 1286 C CA A LYS B 1 67 ? 38.415 -31.212 14.886 0.50 18.06 98 LYS B CA 1
ATOM 1287 C CA B LYS B 1 67 ? 38.398 -31.221 14.886 0.50 17.85 98 LYS B CA 1
ATOM 1288 C C . LYS B 1 67 ? 38.652 -32.720 15.096 1.00 16.54 98 LYS B C 1
ATOM 1289 O O . LYS B 1 67 ? 38.237 -33.309 16.104 1.00 16.85 98 LYS B O 1
ATOM 1300 N N . THR B 1 68 ? 39.314 -33.323 14.100 1.00 15.87 99 THR B N 1
ATOM 1301 C CA . THR B 1 68 ? 39.869 -34.673 14.201 1.00 16.87 99 THR B CA 1
ATOM 1302 C C . THR B 1 68 ? 41.403 -34.516 14.137 1.00 16.32 99 THR B C 1
ATOM 1303 O O . THR B 1 68 ? 41.947 -33.890 13.194 1.00 17.61 99 THR B O 1
ATOM 1307 N N . ILE B 1 69 ? 42.090 -35.031 15.172 1.00 16.09 100 ILE B N 1
ATOM 1308 C CA . ILE B 1 69 ? 43.517 -34.773 15.417 1.00 17.60 100 ILE B CA 1
ATOM 1309 C C . ILE B 1 69 ? 44.231 -36.128 15.559 1.00 15.98 100 ILE B C 1
ATOM 1310 O O . ILE B 1 69 ? 43.877 -36.932 16.441 1.00 18.34 100 ILE B O 1
ATOM 1315 N N . VAL B 1 70 ? 45.190 -36.420 14.659 1.00 16.86 101 VAL B N 1
ATOM 1316 C CA . VAL B 1 70 ? 45.902 -37.703 14.632 1.00 18.62 101 VAL B CA 1
ATOM 1317 C C . VAL B 1 70 ? 47.364 -37.498 15.068 1.00 18.82 101 VAL B C 1
ATOM 1318 O O . VAL B 1 70 ? 48.097 -36.712 14.456 1.00 18.86 101 VAL B O 1
ATOM 1322 N N . ASN B 1 71 ? 47.747 -38.124 16.189 1.00 18.49 102 ASN B N 1
ATOM 1323 C CA . ASN B 1 71 ? 49.101 -37.932 16.789 1.00 19.96 102 ASN B CA 1
ATOM 1324 C C . ASN B 1 71 ? 49.461 -36.432 16.944 1.00 20.48 102 ASN B C 1
ATOM 1325 O O . ASN B 1 71 ? 50.610 -36.007 16.701 1.00 24.37 102 ASN B O 1
ATOM 1330 N N . GLY B 1 72 ? 48.490 -35.638 17.375 1.00 19.90 103 GLY B N 1
ATOM 1331 C CA . GLY B 1 72 ? 48.730 -34.198 17.599 1.00 22.81 103 GLY B CA 1
ATOM 1332 C C . GLY B 1 72 ? 48.668 -33.264 16.364 1.00 22.41 103 GLY B C 1
ATOM 1333 O O . GLY B 1 72 ? 48.888 -32.070 16.506 1.00 27.65 103 GLY B O 1
ATOM 1334 N N . GLN B 1 73 ? 48.383 -33.822 15.183 1.00 21.09 104 GLN B N 1
ATOM 1335 C CA . GLN B 1 73 ? 48.221 -33.058 13.900 1.00 23.70 104 GLN B CA 1
ATOM 1336 C C . GLN B 1 73 ? 46.736 -32.946 13.532 1.00 20.56 104 GLN B C 1
ATOM 1337 O O . GLN B 1 73 ? 46.039 -33.966 13.375 1.00 21.04 104 GLN B O 1
ATOM 1343 N N . VAL B 1 74 ? 46.244 -31.733 13.372 1.00 20.68 105 VAL B N 1
ATOM 1344 C CA . VAL B 1 74 ? 44.849 -31.496 12.884 1.00 20.27 105 VAL B CA 1
ATOM 1345 C C . VAL B 1 74 ? 44.755 -31.971 11.428 1.00 19.98 105 VAL B C 1
ATOM 1346 O O . VAL B 1 74 ? 45.618 -31.582 10.602 1.00 23.06 105 VAL B O 1
ATOM 1350 N N . ILE B 1 75 ? 43.731 -32.753 11.107 1.00 18.48 106 ILE B N 1
ATOM 1351 C CA A ILE B 1 75 ? 43.463 -33.223 9.730 0.50 19.02 106 ILE B CA 1
ATOM 1352 C CA B ILE B 1 75 ? 43.536 -33.166 9.724 0.50 20.90 106 ILE B CA 1
ATOM 1353 C C . ILE B 1 75 ? 42.541 -32.201 9.029 1.00 19.80 106 ILE B C 1
ATOM 1354 O O . ILE B 1 75 ? 41.483 -31.878 9.561 1.00 21.13 106 ILE B O 1
ATOM 1363 N N . PRO B 1 76 ? 42.926 -31.665 7.871 1.00 17.39 107 PRO B N 1
ATOM 1364 C CA . PRO B 1 76 ? 42.005 -30.790 7.118 1.00 17.57 107 PRO B CA 1
ATOM 1365 C C . PRO B 1 76 ? 40.644 -31.485 6.890 1.00 18.07 107 PRO B C 1
ATOM 1366 O O . PRO B 1 76 ? 40.599 -32.685 6.549 1.00 18.97 107 PRO B O 1
ATOM 1370 N N . PRO B 1 77 ? 39.546 -30.748 7.046 1.00 16.97 108 PRO B N 1
ATOM 1371 C CA . PRO B 1 77 ? 38.248 -31.392 6.845 1.00 17.36 108 PRO B CA 1
ATOM 1372 C C . PRO B 1 77 ? 38.128 -32.075 5.470 1.00 17.72 108 PRO B C 1
ATOM 1373 O O . PRO B 1 77 ? 38.528 -31.507 4.423 1.00 17.91 108 PRO B O 1
ATOM 1377 N N . LEU B 1 78 ? 37.530 -33.255 5.484 1.00 16.92 109 LEU B N 1
ATOM 1378 C CA . LEU B 1 78 ? 37.279 -34.073 4.301 1.00 18.40 109 LEU B CA 1
ATOM 1379 C C . LEU B 1 78 ? 38.526 -34.664 3.617 1.00 18.30 109 LEU B C 1
ATOM 1380 O O . LEU B 1 78 ? 38.355 -35.422 2.660 1.00 21.12 109 LEU B O 1
ATOM 1385 N N . ALA B 1 79 ? 39.726 -34.439 4.179 1.00 17.07 110 ALA B N 1
ATOM 1386 C CA . ALA B 1 79 ? 40.935 -35.144 3.671 1.00 17.27 110 ALA B CA 1
ATOM 1387 C C . ALA B 1 79 ? 41.044 -36.510 4.376 1.00 18.43 110 ALA B C 1
ATOM 1388 O O . ALA B 1 79 ? 40.519 -36.679 5.466 1.00 20.93 110 ALA B O 1
ATOM 1390 N N . SER B 1 80 ? 41.587 -37.513 3.669 1.00 17.32 111 SER B N 1
ATOM 1391 C CA . SER B 1 80 ? 41.848 -38.816 4.272 1.00 17.23 111 SER B CA 1
ATOM 1392 C C . SER B 1 80 ? 43.230 -38.846 4.954 1.00 16.36 111 SER B C 1
ATOM 1393 O O . SER B 1 80 ? 44.225 -38.458 4.309 1.00 18.78 111 SER B O 1
ATOM 1396 N N . CYS B 1 81 ? 43.300 -39.364 6.181 1.00 17.34 112 CYS B N 1
ATOM 1397 C CA . CYS B 1 81 ? 44.572 -39.543 6.921 1.00 18.04 112 CYS B CA 1
ATOM 1398 C C . CYS B 1 81 ? 44.820 -41.042 7.084 1.00 18.48 112 CYS B C 1
ATOM 1399 O O . CYS B 1 81 ? 44.042 -41.730 7.761 1.00 18.53 112 CYS B O 1
ATOM 1402 N N . LEU B 1 82 ? 45.918 -41.522 6.487 1.00 19.04 113 LEU B N 1
ATOM 1403 C CA . LEU B 1 82 ? 46.321 -42.945 6.598 1.00 20.44 113 LEU B CA 1
ATOM 1404 C C . LEU B 1 82 ? 46.736 -43.300 8.046 1.00 21.15 113 LEU B C 1
ATOM 1405 O O . LEU B 1 82 ? 47.453 -42.519 8.699 1.00 26.02 113 LEU B O 1
ATOM 1410 N N . LEU B 1 83 ? 46.189 -44.393 8.578 1.00 20.22 114 LEU B N 1
ATOM 1411 C CA . LEU B 1 83 ? 46.482 -44.869 9.941 1.00 20.68 114 LEU B CA 1
ATOM 1412 C C . LEU B 1 83 ? 47.463 -46.073 9.936 1.00 20.18 114 LEU B C 1
ATOM 1413 O O . LEU B 1 83 ? 47.479 -46.915 9.028 1.00 24.45 114 LEU B O 1
ATOM 1418 N N . LYS B 1 84 ? 48.250 -46.147 11.004 1.00 22.00 115 LYS B N 1
ATOM 1419 C CA . LYS B 1 84 ? 49.101 -47.296 11.303 1.00 23.87 115 LYS B CA 1
ATOM 1420 C C . LYS B 1 84 ? 48.946 -47.693 12.775 1.00 22.83 115 LYS B C 1
ATOM 1421 O O . LYS B 1 84 ? 48.453 -46.927 13.614 1.00 22.10 115 LYS B O 1
ATOM 1427 N N . ASN B 1 85 ? 49.357 -48.914 13.077 1.00 25.32 116 ASN B N 1
ATOM 1428 C CA . ASN B 1 85 ? 49.181 -49.498 14.421 1.00 26.12 116 ASN B CA 1
ATOM 1429 C C . ASN B 1 85 ? 49.704 -48.532 15.506 1.00 26.94 116 ASN B C 1
ATOM 1430 O O . ASN B 1 85 ? 50.800 -47.963 15.362 1.00 27.11 116 ASN B O 1
ATOM 1435 N N . ASN B 1 86 ? 48.902 -48.357 16.555 1.00 25.06 117 ASN B N 1
ATOM 1436 C CA . ASN B 1 86 ? 49.203 -47.509 17.738 1.00 25.58 117 ASN B CA 1
ATOM 1437 C C . ASN B 1 86 ? 49.010 -45.997 17.533 1.00 24.13 117 ASN B C 1
ATOM 1438 O O . ASN B 1 86 ? 49.237 -45.226 18.473 1.00 25.82 117 ASN B O 1
ATOM 1443 N N . ASP B 1 87 ? 48.551 -45.566 16.344 1.00 21.27 118 ASP B N 1
ATOM 1444 C CA . ASP B 1 87 ? 48.203 -44.151 16.168 1.00 21.01 118 ASP B CA 1
ATOM 1445 C C . ASP B 1 87 ? 47.069 -43.757 17.130 1.00 19.08 118 ASP B C 1
ATOM 1446 O O . ASP B 1 87 ? 46.175 -44.576 17.455 1.00 19.85 118 ASP B O 1
ATOM 1451 N N . GLN B 1 88 ? 47.079 -42.492 17.565 1.00 17.78 119 GLN B N 1
ATOM 1452 C CA . GLN B 1 88 ? 45.979 -41.912 18.396 1.00 16.72 119 GLN B CA 1
ATOM 1453 C C . GLN B 1 88 ? 45.102 -40.973 17.565 1.00 17.16 119 GLN B C 1
ATOM 1454 O O . GLN B 1 88 ? 45.640 -40.136 16.780 1.00 18.97 119 GLN B O 1
ATOM 1460 N N . ILE B 1 89 ? 43.785 -41.063 17.782 1.00 16.82 120 ILE B N 1
ATOM 1461 C CA . ILE B 1 89 ? 42.801 -40.231 17.103 1.00 17.07 120 ILE B CA 1
ATOM 1462 C C . ILE B 1 89 ? 42.009 -39.465 18.192 1.00 16.25 120 ILE B C 1
ATOM 1463 O O . ILE B 1 89 ? 41.320 -40.096 19.040 1.00 17.87 120 ILE B O 1
ATOM 1468 N N . LYS B 1 90 ? 42.099 -38.144 18.201 1.00 16.85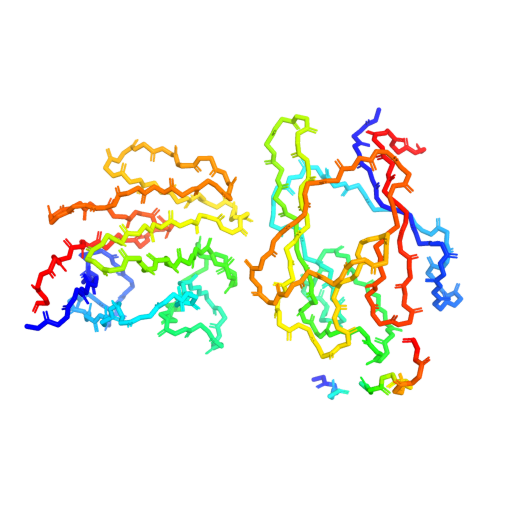 121 LYS B N 1
ATOM 1469 C CA . LYS B 1 90 ? 41.333 -37.282 19.140 1.00 17.26 121 LYS B CA 1
ATOM 1470 C C . LYS B 1 90 ? 40.181 -36.585 18.433 1.00 17.07 121 LYS B C 1
ATOM 1471 O O . LYS B 1 90 ? 40.417 -35.823 17.467 1.00 18.30 121 LYS B O 1
ATOM 1477 N N . THR B 1 91 ? 38.970 -36.827 18.951 1.00 17.33 122 THR B N 1
ATOM 1478 C CA . THR B 1 91 ? 37.725 -36.185 18.448 1.00 17.85 122 THR B CA 1
ATOM 1479 C C . THR B 1 91 ? 37.064 -35.472 19.645 1.00 19.16 122 THR B C 1
ATOM 1480 O O . THR B 1 91 ? 36.443 -36.104 20.526 1.00 19.91 122 THR B O 1
ATOM 1484 N N . GLY B 1 92 ? 37.258 -34.158 19.731 1.00 18.53 123 GLY B N 1
ATOM 1485 C CA . GLY B 1 92 ? 36.872 -33.421 20.930 1.00 20.92 123 GLY B CA 1
ATOM 1486 C C . GLY B 1 92 ? 37.630 -33.937 22.158 1.00 21.37 123 GLY B C 1
ATOM 1487 O O . GLY B 1 92 ? 38.865 -34.098 22.099 1.00 22.86 123 GLY B O 1
ATOM 1488 N N . ASN B 1 93 ? 36.918 -34.216 23.258 1.00 21.74 124 ASN B N 1
ATOM 1489 C CA . ASN B 1 93 ? 37.553 -34.703 24.477 1.00 23.30 124 ASN B CA 1
ATOM 1490 C C . ASN B 1 93 ? 37.721 -36.221 24.552 1.00 23.63 124 ASN B C 1
ATOM 1491 O O . ASN B 1 93 ? 38.180 -36.737 25.587 1.00 30.80 124 ASN B O 1
ATOM 1496 N N . VAL B 1 94 ? 37.380 -36.940 23.470 1.00 21.63 125 VAL B N 1
ATOM 1497 C CA . VAL B 1 94 ? 37.535 -38.425 23.432 1.00 22.19 125 VAL B CA 1
ATOM 1498 C C . VAL B 1 94 ? 38.808 -38.764 22.613 1.00 21.04 125 VAL B C 1
ATOM 1499 O O . VAL B 1 94 ? 39.040 -38.171 21.544 1.00 21.05 125 VAL B O 1
ATOM 1503 N N . ILE B 1 95 ? 39.648 -39.655 23.164 1.00 19.53 126 ILE B N 1
ATOM 1504 C CA . ILE B 1 95 ? 40.875 -40.088 22.481 1.00 20.78 126 ILE B CA 1
ATOM 1505 C C . ILE B 1 95 ? 40.868 -41.629 22.331 1.00 19.51 126 ILE B C 1
ATOM 1506 O O . ILE B 1 95 ? 40.683 -42.367 23.330 1.00 20.73 126 ILE B O 1
ATOM 1511 N N . PHE B 1 96 ? 41.025 -42.079 21.085 1.00 18.28 127 PHE B N 1
ATOM 1512 C CA . PHE B 1 96 ? 41.083 -43.490 20.704 1.00 20.52 127 PHE B CA 1
ATOM 1513 C C . PHE B 1 96 ? 42.528 -43.882 20.334 1.00 19.41 127 PHE B C 1
ATOM 1514 O O . PHE B 1 96 ? 43.310 -43.050 19.847 1.00 19.19 127 PHE B O 1
ATOM 1522 N N . LYS B 1 97 ? 42.852 -45.166 20.495 1.00 19.72 128 LYS B N 1
ATOM 1523 C CA . LYS B 1 97 ? 44.050 -45.797 19.908 1.00 21.71 128 LYS B CA 1
ATOM 1524 C C . LYS B 1 97 ? 43.606 -46.771 18.779 1.00 21.07 128 LYS B C 1
ATOM 1525 O O . LYS B 1 97 ? 42.691 -47.586 18.970 1.00 23.06 128 LYS B O 1
ATOM 1531 N N . PHE B 1 98 ? 44.252 -46.673 17.626 1.00 20.33 129 PHE B N 1
ATOM 1532 C CA . PHE B 1 98 ? 44.035 -47.576 16.474 1.00 20.43 129 PHE B CA 1
ATOM 1533 C C . PHE B 1 98 ? 44.929 -48.823 16.565 1.00 23.40 129 PHE B C 1
ATOM 1534 O O . PHE B 1 98 ? 46.144 -48.713 16.772 1.00 24.50 129 PHE B O 1
ATOM 1542 N N . LEU B 1 99 ? 44.310 -50.003 16.422 1.00 25.09 130 LEU B N 1
ATOM 1543 C CA . LEU B 1 99 ? 44.987 -51.301 16.495 1.00 27.00 130 LEU B CA 1
ATOM 1544 C C . LEU B 1 99 ? 44.863 -52.006 15.147 1.00 27.63 130 LEU B C 1
ATOM 1545 O O . LEU B 1 99 ? 43.746 -52.258 14.695 1.00 30.92 130 LEU B O 1
ATOM 1550 N N . GLU B 1 100 ? 45.982 -52.303 14.480 1.00 30.86 131 GLU B N 1
ATOM 1551 C CA . GLU B 1 100 ? 45.880 -52.960 13.146 1.00 37.00 131 GLU B CA 1
ATOM 1552 C C . GLU B 1 100 ? 45.294 -54.394 13.262 1.00 40.61 131 GLU B C 1
ATOM 1553 O O . GLU B 1 100 ? 44.609 -54.866 12.336 1.00 46.05 131 GLU B O 1
ATOM 1559 N N . LYS B 1 101 ? 45.536 -55.069 14.397 1.00 48.63 132 LYS B N 1
ATOM 1560 C CA . LYS B 1 101 ? 44.743 -56.249 14.857 1.00 59.16 132 LYS B CA 1
ATOM 1561 C C . LYS B 1 101 ? 44.125 -55.997 16.266 1.00 61.06 132 LYS B C 1
ATOM 1562 O O . LYS B 1 101 ? 44.857 -55.793 17.249 1.00 61.57 132 LYS B O 1
ATOM 1568 N N . GLY B 1 102 ? 42.787 -55.986 16.340 1.00 55.38 133 GLY B N 1
ATOM 1569 C CA . GLY B 1 102 ? 42.020 -55.737 17.581 1.00 57.42 133 GLY B CA 1
ATOM 1570 C C . GLY B 1 102 ? 42.645 -56.122 18.911 1.00 56.61 133 GLY B C 1
ATOM 1571 O O . GLY B 1 102 ? 42.112 -56.976 19.630 1.00 66.41 133 GLY B O 1
ATOM 1572 N N . LEU C 2 1 ? 9.447 -35.546 16.293 1.00 57.74 11 LEU C N 1
ATOM 1573 C CA . LEU C 2 1 ? 9.094 -34.862 15.002 1.00 59.57 11 LEU C CA 1
ATOM 1574 C C . LEU C 2 1 ? 8.769 -35.896 13.899 1.00 57.95 11 LEU C C 1
ATOM 1575 O O . LEU C 2 1 ? 9.210 -37.046 13.984 1.00 61.43 11 LEU C O 1
ATOM 1580 N N . GLU C 2 2 ? 8.001 -35.506 12.880 1.00 47.67 12 GLU C N 1
ATOM 1581 C CA . GLU C 2 2 ? 7.390 -36.501 12.015 1.00 40.15 12 GLU C CA 1
ATOM 1582 C C . GLU C 2 2 ? 8.402 -37.041 10.961 1.00 28.18 12 GLU C C 1
ATOM 1583 O O . GLU C 2 2 ? 9.428 -36.395 10.593 1.00 28.11 12 GLU C O 1
ATOM 1589 N N . LYS C 2 3 ? 8.079 -38.228 10.465 1.00 29.34 13 LYS C N 1
ATOM 1590 C CA . LYS C 2 3 ? 8.831 -38.895 9.415 1.00 28.68 13 LYS C CA 1
ATOM 1591 C C . LYS C 2 3 ? 8.846 -38.056 8.108 1.00 24.74 13 LYS C C 1
ATOM 1592 O O . LYS C 2 3 ? 7.873 -37.400 7.762 1.00 24.55 13 LYS C O 1
ATOM 1609 N N . SER C 2 5 ? 8.626 -36.971 4.303 1.00 19.00 15 SER C N 1
ATOM 1610 C CA . SER C 2 5 ? 7.833 -37.399 3.132 1.00 18.18 15 SER C CA 1
ATOM 1611 C C . SER C 2 5 ? 8.788 -37.867 1.989 1.00 18.64 15 SER C C 1
ATOM 1612 O O . SER C 2 5 ? 10.014 -37.655 2.063 1.00 19.67 15 SER C O 1
ATOM 1615 N N . ILE C 2 6 ? 8.232 -38.532 0.994 1.00 17.95 16 ILE C N 1
ATOM 1616 C CA . ILE C 2 6 ? 8.995 -39.086 -0.136 1.00 18.57 16 ILE C CA 1
ATOM 1617 C C . ILE C 2 6 ? 8.578 -38.307 -1.385 1.00 18.21 16 ILE C C 1
ATOM 1618 O O . ILE C 2 6 ? 7.401 -38.230 -1.699 1.00 20.33 16 ILE C O 1
ATOM 1623 N N . VAL C 2 7 ? 9.548 -37.776 -2.130 1.00 16.92 17 VAL C N 1
ATOM 1624 C CA . VAL C 2 7 ? 9.246 -37.046 -3.354 1.00 18.35 17 VAL C CA 1
ATOM 1625 C C . VAL C 2 7 ? 8.871 -38.007 -4.513 1.00 17.20 17 VAL C C 1
ATOM 1626 O O . VAL C 2 7 ? 9.158 -39.227 -4.471 1.00 18.52 17 VAL C O 1
ATOM 1630 N N . ALA C 2 8 ? 8.264 -37.470 -5.577 1.00 17.69 18 ALA C N 1
ATOM 1631 C CA . ALA C 2 8 ? 7.886 -38.271 -6.755 1.00 18.27 18 ALA C CA 1
ATOM 1632 C C . ALA C 2 8 ? 9.093 -39.033 -7.333 1.00 18.62 18 ALA C C 1
ATOM 1633 O O . ALA C 2 8 ? 10.241 -38.517 -7.337 1.00 21.43 18 ALA C O 1
ATOM 1635 N N . SER C 2 9 ? 8.826 -40.255 -7.792 1.00 20.13 19 SER C N 1
ATOM 1636 C CA . SER C 2 9 ? 9.825 -41.148 -8.389 1.00 23.61 19 SER C CA 1
ATOM 1637 C C . SER C 2 9 ? 10.372 -40.709 -9.755 1.00 22.76 19 SER C C 1
ATOM 1638 O O . SER C 2 9 ? 11.383 -41.244 -10.232 1.00 23.39 19 SER C O 1
ATOM 1641 N N . ASP C 2 10 ? 9.649 -39.818 -10.443 1.00 21.96 20 ASP C N 1
ATOM 1642 C CA . ASP C 2 10 ? 10.040 -39.350 -11.776 1.00 21.20 20 ASP C CA 1
ATOM 1643 C C . ASP C 2 10 ? 10.746 -37.998 -11.788 1.00 24.07 20 ASP C C 1
ATOM 1644 O O . ASP C 2 10 ? 10.952 -37.431 -12.884 1.00 25.66 20 ASP C O 1
ATOM 1649 N N . THR C 2 11 ? 11.176 -37.560 -10.587 0.70 21.29 21 THR C N 1
ATOM 1650 C CA . THR C 2 11 ? 11.780 -36.248 -10.392 0.70 25.21 21 THR C CA 1
ATOM 1651 C C . THR C 2 11 ? 13.155 -36.314 -11.066 0.70 24.89 21 THR C C 1
ATOM 1652 O O . THR C 2 11 ? 13.971 -37.207 -10.748 0.70 23.52 21 THR C O 1
#

Nearest PDB structures (foldseek):
  6hc1-assembly2_B  TM=9.994E-01  e=1.835E-18  Bdellovibrio bacteriovorus HD100
  6hc0-assembly3_C  TM=1.002E+00  e=4.372E-18  Bdellovibrio bacteriovorus HD100
  6hbz-assembly1_A  TM=9.993E-01  e=4.269E-17  Bdellovibrio bacteriovorus HD100
  1uht-assembly1_A  TM=8.805E-01  e=1.306E-06  Arabidopsis thaliana
  3unm-assembly1_A  TM=9.041E-01  e=1.501E-05  Homo sapiens

Radius of gyration: 17.98 Å; Cα contacts (8 Å, |Δi|>4): 581; chains: 3; bounding box: 43×50×44 Å

InterPro domains:
  IPR000160 GGDEF domain [PF00990] (158-315)
  IPR000160 GGDEF domain [PS50887] (187-320)
  IPR000160 GGDEF domain [SM00267] (146-319)
  IPR000160 GGDEF domain [TIGR00254] (156-318)
  IPR000160 GGDEF domain [cd01949] (160-315)
  IPR000253 Forkhead-associated (FHA) domain [PF00498] (67-132)
  IPR000253 Forkhead-associated (FHA) domain [PS50006] (67-116)
  IPR000253 Forkhead-associated (FHA) domain [SM00240] (66-116)
  IPR008984 SMAD/FHA domain superfamily [SSF49879] (5-154)
  IPR029787 Nucleotide cyclase [SSF55073] (162-318)
  IPR043128 Reverse transcriptase/Diguanylate cyclase domain [G3DSA:3.30.70.270] (149-320)
  IPR050469 Diguanylate cyclase Dgc-like, bacteria [PTHR45138] (148-316)

Organism: Bdellovibrio bacteriovorus (strain ATCC 15356 / DSM 50701 / NCIMB 9529 / HD100) (NCBI:txid264462)

Secondary structure (DSSP, 8-state):
---EEEEEE--TTTTT-EEE--STT-EEESSTT-SEE---TTS-SS-EEEEEETTEEEEEE-S-SS-EEETTEEE-TT-EEE--TT-EEEETTEEEEEESS--/---EEEEEE-STTTTT-EEE--STT-EEESSTT-SEE---TTS-SS-EEEEEETTEEEEEE-S-SS-EEETTEEPPTT-EEE--TT-EEEETTEEEEEES--/-------TT-

B-factor: mean 27.82, std 12.56, range [14.4, 102.77]

Sequence (215 aa):
MPPAIVVVVLLIGPPGYVGKQYPITASDIVIGRSVESQQVYIDDKSLSRSHAKFAVNGSEVSVIDLGSTNKTIVNGQVVIPPLASCLLKNNDQIKTGNVIFKFLEKGSMPPAIVVLIGPPGYVGKQYPITASDIVIGRSVESQVYIDDKSLSRSHAKFAVNGSEVSVIDLGSTNKKTIVNGQVIIPPLASCLLKNNDQIKTGNVIFKFLEKGLEKSIVASDT

Solvent-accessible surface area: 10713 Å² total